Protein AF-A0A6B2LCZ1-F1 (afdb_monomer)

Sequence (262 aa):
MSGLYSDVPGGYNQLLSHLPTHGIIAISIQSILEVPSDSLYLLYANIIQFLGANLTQYLPAGVGGDINGSLVGMGHSAGGKIIVKTLLEECTLLRAAILHSPVDGLDPWGWINDYVLDPPNLVNFSVPVLLMGTGLESLPGREFLPPCGPPDRNFNKFFSCMRPDMYFLEALDFGHADFLDDELWETLYLSQFCKTTTDVNGRQYYIDFAAGAITAFIVGIVQGNCATLEYLTNAATFPIPNVNVNTTKLINSCPTPKCTRD

Secondary structure (DSSP, 8-state):
-BSTTTTSTTSSHHHHHTGGGGT--------SS----TTHHHHHHHHHHHHHHHHHHHSPTT-----TTTEEEEEEEHHHHHHHHHHHH---SEEEEEEEEE---SSTTS-S---SS-S----SEE--EEEEEESSTTSBSSTTSPPSS-TTTSHHHHHHHSPSSEEEEEETT--TTTTS-HHHHHHHHHHTSB---S-TTTHHHHHHHHHHHHHHHHHHHHS--GGGGGGGG-GGG-SSS-EEEE-TT---SS-----EE-

Foldseek 3Di:
DAEPPLLPPAFQCLLQVLQVVLLDDDDRDRDNPDQLFLVCLVVVLVVLVCCVVCVVVPDPPPRDDDLQFQDEAEAAASGLSSVLSNLLVDPGSFQEYEYAFYFAARDLVRPDPRGDCVVPAARQKDHQYEYEEEQQQCPQLDPPAHRSHPPCTTSVSVVSRYAFNYKYKYHNQAYRSLLTDDVVVVVCNVVSRHDGHPPNVLSSLVSVQSSLQVNLVSCQARVVVLVSCVSSQDQVPRSHPDMDIDCPRYDDSRDYRDMDGD

InterPro domains:
  IPR017395 Chlorophyllase-like [PF07224] (12-236)
  IPR029058 Alpha/Beta hydrolase fold [G3DSA:3.40.50.1820] (55-249)
  IPR029058 Alpha/Beta hydrolase fold [SSF53474] (13-133)

Solvent-accessible surface area (backbone atoms only — not comparable to full-atom values): 13874 Å² total; per-residue (Å²): 65,35,29,82,56,28,48,43,90,73,40,45,50,72,37,53,63,54,38,52,80,73,79,39,90,82,68,71,55,70,46,78,88,67,76,66,46,67,74,50,20,59,57,50,51,51,49,53,53,50,44,66,80,43,48,72,81,76,44,61,91,94,55,86,79,71,48,88,62,52,28,66,43,43,12,31,28,30,17,18,39,30,53,51,44,34,46,67,77,40,75,63,61,46,12,31,39,37,28,41,37,19,20,49,36,63,46,75,84,60,84,50,94,43,58,85,60,70,77,81,47,70,54,58,39,43,43,40,33,42,39,33,35,38,52,27,12,56,35,44,30,39,98,90,43,54,20,73,24,40,72,88,26,10,44,64,43,52,60,68,18,51,52,62,36,24,46,34,42,28,36,44,74,33,14,66,52,52,53,36,26,66,74,61,31,52,52,32,60,74,67,26,60,37,25,56,47,86,52,72,81,56,34,59,34,49,28,51,39,52,34,50,48,52,45,25,46,50,43,12,36,58,71,62,42,34,75,41,40,51,59,70,72,36,63,90,74,49,74,48,76,64,53,51,68,48,62,90,35,52,76,55,84,64,54,72,49,38,56,50,69,119

Nearest PDB structures (foldseek):
  8fjd-assembly1_B  TM=8.168E-01  e=5.298E-12  Triticum aestivum
  6gi1-assembly2_B  TM=5.377E-01  e=1.414E-02  Pseudomonas aeruginosa PAO1
  3e0x-assembly2_B  TM=5.505E-01  e=3.521E-02  Clostridium acetobutylicum
  6gi2-assembly1_A  TM=5.208E-01  e=1.917E-02  Pseudomonas aeruginosa
  6gi1-assembly1_A  TM=5.200E-01  e=2.300E-02  Pseudomonas aeruginosa PAO1

Mean predicted aligned error: 4.76 Å

pLDDT: mean 89.77, std 10.79, range [39.5, 98.56]

Radius of gyration: 17.08 Å; Cα contacts (8 Å, |Δi|>4): 551; chains: 1; bounding box: 48×40×45 Å

Structure (mmCIF, N/CA/C/O backbone):
data_AF-A0A6B2LCZ1-F1
#
_entry.id   AF-A0A6B2LCZ1-F1
#
loop_
_atom_site.group_PDB
_atom_site.id
_atom_site.type_symbol
_atom_site.label_atom_id
_atom_site.label_alt_id
_atom_site.label_comp_id
_atom_site.label_asym_id
_atom_site.label_entity_id
_atom_site.label_seq_id
_atom_site.pdbx_PDB_ins_code
_atom_site.Cartn_x
_atom_site.Cartn_y
_atom_site.Cartn_z
_atom_site.occupancy
_atom_site.B_iso_or_equiv
_atom_site.auth_seq_id
_atom_site.auth_comp_id
_atom_site.auth_asym_id
_atom_site.auth_atom_id
_atom_site.pdbx_PDB_model_num
ATOM 1 N N . MET A 1 1 ? -5.383 6.859 1.028 1.00 51.38 1 MET A N 1
ATOM 2 C CA . MET A 1 1 ? -4.105 6.530 0.364 1.00 51.38 1 MET A CA 1
ATOM 3 C C . MET A 1 1 ? -3.230 7.774 0.347 1.00 51.38 1 MET A C 1
ATOM 5 O O . MET A 1 1 ? -3.759 8.830 0.021 1.00 51.38 1 MET A O 1
ATOM 9 N N . SER A 1 2 ? -1.962 7.670 0.749 1.00 45.19 2 SER A N 1
ATOM 10 C CA . SER A 1 2 ? -0.924 8.708 0.591 1.00 45.19 2 SER A CA 1
ATOM 11 C C . SER A 1 2 ? 0.243 8.134 -0.229 1.00 45.19 2 SER A C 1
ATOM 13 O O . SER A 1 2 ? 0.484 6.928 -0.158 1.00 45.19 2 SER A O 1
ATOM 15 N N . GLY A 1 3 ? 0.943 8.937 -1.035 1.00 46.84 3 GLY A N 1
ATOM 16 C CA . GLY A 1 3 ? 2.110 8.505 -1.824 1.00 46.84 3 GLY A CA 1
ATOM 17 C C . GLY A 1 3 ? 2.709 9.619 -2.688 1.00 46.84 3 GLY A C 1
ATOM 18 O O . GLY A 1 3 ? 2.099 10.665 -2.816 1.00 46.84 3 GLY A O 1
ATOM 19 N N . LEU A 1 4 ? 3.860 9.394 -3.337 1.00 39.50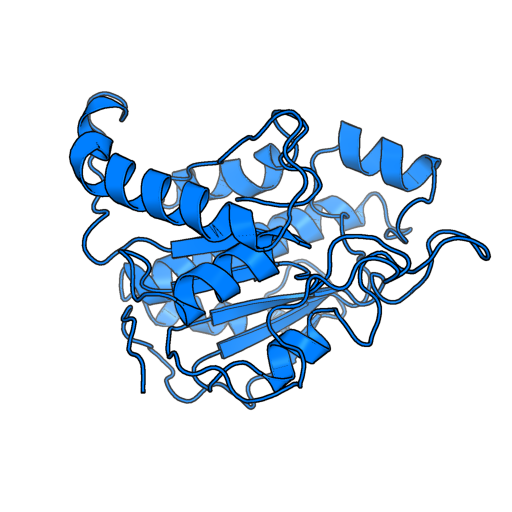 4 LEU A N 1
ATOM 20 C CA . LEU A 1 4 ? 4.516 10.390 -4.222 1.00 39.50 4 LEU A CA 1
ATOM 21 C C . LEU A 1 4 ? 3.600 10.935 -5.342 1.00 39.50 4 LEU A C 1
ATOM 23 O O . LEU A 1 4 ? 3.829 12.018 -5.857 1.00 39.50 4 LEU A O 1
ATOM 27 N N . TYR A 1 5 ? 2.556 10.182 -5.710 1.00 40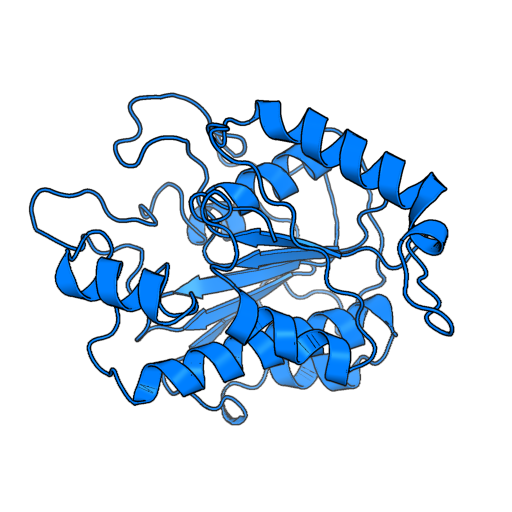.19 5 TYR A N 1
ATOM 28 C CA . TYR A 1 5 ? 1.539 10.585 -6.689 1.00 40.19 5 TYR A CA 1
ATOM 29 C C . TYR A 1 5 ? 0.177 10.950 -6.069 1.00 40.19 5 TYR A C 1
ATOM 31 O O . TYR A 1 5 ? -0.757 11.243 -6.810 1.00 40.19 5 TYR A O 1
ATOM 39 N N . SER A 1 6 ? 0.032 10.986 -4.732 1.00 45.09 6 SER A N 1
ATOM 40 C CA . SER A 1 6 ? -1.154 11.612 -4.104 1.00 45.09 6 SER A CA 1
ATOM 41 C C . SER A 1 6 ? -1.188 13.136 -4.269 1.00 45.09 6 SER A C 1
ATOM 43 O O . SER A 1 6 ? -2.175 13.769 -3.892 1.00 45.09 6 SER A O 1
ATOM 45 N N . ASP A 1 7 ? -0.136 13.697 -4.865 1.00 44.22 7 ASP A N 1
ATOM 46 C CA . ASP A 1 7 ? 0.009 15.113 -5.191 1.00 44.22 7 ASP A CA 1
ATOM 47 C C . ASP A 1 7 ? -0.738 15.494 -6.477 1.00 44.22 7 ASP A C 1
ATOM 49 O O . ASP A 1 7 ? -0.938 16.677 -6.760 1.00 44.22 7 ASP A O 1
ATOM 53 N N . VAL A 1 8 ? -1.192 14.491 -7.241 1.00 48.72 8 VAL A N 1
ATOM 54 C CA . VAL A 1 8 ? -2.120 14.670 -8.357 1.00 48.72 8 VAL A CA 1
ATOM 55 C C . VAL A 1 8 ? -3.516 14.243 -7.894 1.00 48.72 8 VAL A C 1
ATOM 57 O O . VAL A 1 8 ? -3.715 13.076 -7.535 1.00 48.72 8 VAL A O 1
ATOM 60 N N . PRO A 1 9 ? -4.503 15.159 -7.880 1.00 53.53 9 PRO A N 1
ATOM 61 C CA . PRO A 1 9 ? -5.876 14.805 -7.558 1.00 53.53 9 PRO A CA 1
ATOM 62 C C . PRO A 1 9 ? -6.366 13.657 -8.445 1.00 53.53 9 PRO A C 1
ATOM 64 O O . PRO A 1 9 ? -6.352 13.762 -9.665 1.00 53.53 9 PRO A O 1
ATOM 67 N N . GLY A 1 10 ? -6.819 12.567 -7.820 1.00 65.00 10 GLY A N 1
ATOM 68 C CA . GLY A 1 10 ? -7.461 11.466 -8.534 1.00 65.00 10 GLY A CA 1
ATOM 69 C C . GLY A 1 10 ? -6.522 10.458 -9.204 1.00 65.00 10 GLY A C 1
ATOM 70 O O . GLY A 1 10 ? -6.867 9.951 -10.254 1.00 65.00 10 GLY A O 1
ATOM 71 N N . GLY A 1 11 ? -5.362 10.142 -8.621 1.00 83.56 11 GLY A N 1
ATOM 72 C CA . GLY A 1 11 ? -4.474 9.099 -9.162 1.00 83.56 11 GLY A CA 1
ATOM 73 C C . GLY A 1 11 ? -4.821 7.645 -8.807 1.00 83.56 11 GLY A C 1
ATOM 74 O O . GLY A 1 11 ? -4.124 6.734 -9.244 1.00 83.56 11 GLY A O 1
ATOM 75 N N . TYR A 1 12 ? -5.849 7.424 -7.985 1.00 89.25 12 TYR A N 1
ATOM 76 C CA . TYR A 1 12 ? -6.165 6.123 -7.379 1.00 89.25 12 TYR A CA 1
ATOM 77 C C . TYR A 1 12 ? -7.657 5.768 -7.458 1.00 89.25 12 TYR A C 1
ATOM 79 O O . TYR A 1 12 ? -8.127 4.916 -6.698 1.00 89.25 12 TYR A O 1
ATOM 87 N N . ASN A 1 13 ? -8.451 6.461 -8.275 1.00 89.69 13 ASN A N 1
ATOM 88 C CA . ASN A 1 13 ? -9.904 6.320 -8.230 1.00 89.69 13 ASN A CA 1
ATOM 89 C C . ASN A 1 13 ? -10.359 4.936 -8.684 1.00 89.69 13 ASN A C 1
ATOM 91 O O . ASN A 1 13 ? -11.276 4.390 -8.070 1.00 89.69 13 ASN A O 1
ATOM 95 N N . GLN A 1 14 ? -9.728 4.351 -9.705 1.00 91.56 14 GLN A N 1
ATOM 96 C CA . GLN A 1 14 ? -10.069 3.012 -10.193 1.00 91.56 14 GLN A CA 1
ATOM 97 C C . GLN A 1 14 ? -9.957 1.993 -9.053 1.00 91.56 14 GLN A C 1
ATOM 99 O O . GLN A 1 14 ? -10.929 1.304 -8.746 1.00 91.56 14 GLN A O 1
ATOM 104 N N . LEU A 1 15 ? -8.833 2.006 -8.330 1.00 91.94 15 LEU A N 1
ATOM 105 C CA . LEU A 1 15 ? -8.610 1.163 -7.155 1.00 91.94 15 LEU A CA 1
ATOM 106 C C . LEU A 1 15 ? -9.608 1.462 -6.020 1.00 91.94 15 LEU A C 1
ATOM 108 O O . LEU A 1 15 ? -10.259 0.561 -5.491 1.00 91.94 15 LEU A O 1
ATOM 112 N N . LEU A 1 16 ? -9.728 2.731 -5.618 1.00 91.31 16 LEU A N 1
ATOM 113 C CA . LEU A 1 16 ? -10.489 3.115 -4.424 1.00 91.31 16 LEU A CA 1
ATOM 114 C C . LEU A 1 16 ? -12.007 3.014 -4.616 1.00 91.31 16 LEU A C 1
ATOM 116 O O . LEU A 1 16 ? -12.720 2.802 -3.636 1.00 91.31 16 LEU A O 1
ATOM 120 N N . SER A 1 17 ? -12.508 3.122 -5.849 1.00 91.50 17 SER A N 1
ATOM 121 C CA . SER A 1 17 ? -13.940 3.006 -6.167 1.00 91.50 17 SER A CA 1
ATOM 122 C C . SER A 1 17 ? -14.520 1.621 -5.865 1.00 91.50 17 SER A C 1
ATOM 124 O O . SER A 1 17 ? -15.723 1.488 -5.634 1.00 91.50 17 SER A O 1
ATOM 126 N N . HIS A 1 18 ? -13.667 0.598 -5.790 1.00 91.88 18 HIS A N 1
ATOM 127 C CA . HIS A 1 18 ? -14.068 -0.758 -5.447 1.00 91.88 18 HIS A CA 1
ATOM 128 C C . HIS A 1 18 ? -14.433 -0.910 -3.959 1.00 91.88 18 HIS A C 1
ATOM 130 O O . HIS A 1 18 ? -15.349 -1.662 -3.616 1.00 91.88 18 HIS A O 1
ATOM 136 N N . LEU A 1 19 ? -13.775 -0.172 -3.059 1.00 93.00 19 LEU A N 1
ATOM 137 C CA . LEU A 1 19 ? -13.926 -0.368 -1.610 1.00 93.00 19 LEU A CA 1
ATOM 138 C C . LEU A 1 19 ? -15.344 -0.036 -1.091 1.00 93.00 19 LEU A C 1
ATOM 140 O O . LEU A 1 19 ? -15.907 -0.855 -0.357 1.00 93.00 19 LEU A O 1
ATOM 144 N N . PRO A 1 20 ? -15.993 1.077 -1.499 1.00 92.31 20 PRO A N 1
ATOM 145 C CA . PRO A 1 20 ? -17.360 1.391 -1.073 1.00 92.31 20 PRO A CA 1
ATOM 146 C C . PRO A 1 20 ? -18.399 0.325 -1.424 1.00 92.31 20 PRO A C 1
ATOM 148 O O . PRO A 1 20 ? -19.381 0.176 -0.697 1.00 92.31 20 PRO A O 1
ATOM 151 N N . THR A 1 21 ? -18.178 -0.465 -2.481 1.00 92.75 21 THR A N 1
ATOM 152 C CA . THR A 1 21 ? -19.088 -1.566 -2.858 1.00 92.75 21 THR A CA 1
ATOM 153 C C . THR A 1 21 ? -19.112 -2.708 -1.830 1.00 92.75 21 THR A C 1
ATOM 155 O O . THR A 1 21 ? -20.042 -3.509 -1.829 1.00 92.75 21 THR A O 1
ATOM 158 N N . HIS A 1 22 ? -18.149 -2.725 -0.902 1.00 93.81 22 HIS A N 1
ATOM 159 C CA . HIS A 1 22 ? -18.011 -3.697 0.187 1.00 93.81 22 HIS A CA 1
ATOM 160 C C . HIS A 1 22 ? -18.244 -3.076 1.577 1.00 93.81 22 HIS A C 1
ATOM 162 O O . HIS A 1 22 ? -17.834 -3.634 2.596 1.00 93.81 22 HIS A O 1
ATOM 168 N N . GLY A 1 23 ? -18.888 -1.903 1.638 1.00 91.62 23 GLY A N 1
ATOM 169 C CA . GLY A 1 23 ? -19.190 -1.221 2.900 1.00 91.62 23 GLY A CA 1
ATOM 170 C C . GLY A 1 23 ? -17.977 -0.558 3.560 1.00 91.62 23 GLY A C 1
ATOM 171 O O . GLY A 1 23 ? -17.995 -0.310 4.764 1.00 91.62 23 GLY A O 1
ATOM 172 N N . ILE A 1 24 ? -16.919 -0.276 2.794 1.00 93.19 24 ILE A N 1
ATOM 173 C CA . ILE A 1 24 ? -15.702 0.378 3.285 1.00 93.19 24 ILE A CA 1
ATOM 174 C C . ILE A 1 24 ? -15.741 1.866 2.926 1.00 93.19 24 ILE A C 1
ATOM 176 O O . ILE A 1 24 ? -15.910 2.239 1.766 1.00 93.19 24 ILE A O 1
ATOM 180 N N . ILE A 1 25 ? -15.520 2.730 3.916 1.00 92.06 25 ILE A N 1
ATOM 181 C CA . ILE A 1 25 ? -15.340 4.167 3.688 1.00 92.06 25 ILE A CA 1
ATOM 182 C C . ILE A 1 25 ? -13.879 4.411 3.300 1.00 92.06 25 ILE A C 1
ATOM 184 O O . ILE A 1 25 ? -12.975 4.243 4.118 1.00 92.06 25 ILE A O 1
ATOM 188 N N . ALA A 1 26 ? -13.644 4.822 2.055 1.00 90.62 26 ALA A N 1
ATOM 189 C CA . ALA A 1 26 ? -12.316 5.169 1.561 1.00 90.62 26 ALA A CA 1
ATOM 190 C C . ALA A 1 26 ? -12.085 6.684 1.639 1.00 90.62 26 ALA A C 1
ATOM 192 O O . ALA A 1 26 ? -12.843 7.466 1.068 1.00 90.62 26 ALA A O 1
ATOM 193 N N . ILE A 1 27 ? -11.011 7.097 2.318 1.00 87.19 27 ILE A N 1
ATOM 194 C CA . ILE A 1 27 ? -10.579 8.498 2.398 1.00 87.19 27 ILE A CA 1
ATOM 195 C C . ILE A 1 27 ? -9.188 8.611 1.770 1.00 87.19 27 ILE A C 1
ATOM 197 O O . ILE A 1 27 ? -8.220 7.976 2.205 1.00 87.19 27 ILE A O 1
ATOM 201 N N . SER A 1 28 ? -9.087 9.419 0.717 1.00 84.62 28 SER A N 1
ATOM 202 C CA . SER A 1 28 ? -7.807 9.793 0.120 1.00 84.62 28 SER A CA 1
ATOM 203 C C . SER A 1 28 ? -7.333 11.103 0.726 1.00 84.62 28 SER A C 1
ATOM 205 O O . SER A 1 28 ? -8.092 12.067 0.768 1.00 84.62 28 SER A O 1
ATOM 207 N N . ILE A 1 29 ? -6.076 11.144 1.163 1.00 78.44 29 ILE A N 1
ATOM 208 C CA . ILE A 1 29 ? -5.434 12.391 1.567 1.00 78.44 29 ILE A CA 1
ATOM 209 C C . ILE A 1 29 ? -4.671 12.867 0.345 1.00 78.44 29 ILE A C 1
ATOM 211 O O . ILE A 1 29 ? -3.842 12.135 -0.189 1.00 78.44 29 ILE A O 1
ATOM 215 N N . GLN A 1 30 ? -5.013 14.056 -0.124 1.00 71.12 30 GLN A N 1
ATOM 216 C CA . GLN A 1 30 ? -4.315 14.714 -1.215 1.00 71.12 30 GLN A CA 1
ATOM 217 C C . GLN A 1 30 ? -3.528 15.861 -0.610 1.00 71.12 30 GLN A C 1
ATOM 219 O O . GLN A 1 30 ? -4.089 16.652 0.152 1.00 71.12 30 GLN A O 1
ATOM 224 N N . SER A 1 31 ? -2.247 15.939 -0.943 1.00 63.16 31 SER A N 1
ATOM 225 C CA . SER A 1 31 ? -1.421 17.078 -0.583 1.00 63.16 31 SER A CA 1
ATOM 226 C C . SER A 1 31 ? -0.795 17.625 -1.847 1.00 63.16 31 SER A C 1
ATOM 228 O O . SER A 1 31 ? -0.020 16.956 -2.510 1.00 63.16 31 SER A O 1
ATOM 230 N N . ILE A 1 32 ? -1.188 18.830 -2.237 1.00 54.72 32 ILE A N 1
ATOM 231 C CA . ILE A 1 32 ? -0.616 19.481 -3.410 1.00 54.72 32 ILE A CA 1
ATOM 232 C C . ILE A 1 32 ? 0.643 20.198 -2.920 1.00 54.72 32 ILE A C 1
ATOM 234 O O . ILE A 1 32 ? 0.527 21.129 -2.127 1.00 54.72 32 ILE A O 1
ATOM 238 N N . LEU A 1 33 ? 1.815 19.789 -3.426 1.00 55.44 33 LEU A N 1
ATOM 239 C CA . LEU A 1 33 ? 3.141 20.400 -3.191 1.00 55.44 33 LEU A CA 1
ATOM 240 C C . LEU A 1 33 ? 3.885 19.987 -1.908 1.00 55.44 33 LEU A C 1
ATOM 242 O O . LEU A 1 33 ? 4.931 20.576 -1.621 1.00 55.44 33 LEU A O 1
ATOM 246 N N . GLU A 1 34 ? 3.417 18.996 -1.147 1.00 61.78 34 GLU A N 1
ATOM 247 C CA . GLU A 1 34 ? 4.194 18.494 -0.009 1.00 61.78 34 GLU A CA 1
ATOM 248 C C . GLU A 1 34 ? 5.162 17.392 -0.426 1.00 61.78 34 GLU A C 1
ATOM 250 O O . GLU A 1 34 ? 4.792 16.336 -0.924 1.00 61.78 34 GLU A O 1
ATOM 255 N N . VAL A 1 35 ? 6.439 17.635 -0.155 1.00 68.94 35 VAL A N 1
ATOM 256 C CA . VAL A 1 35 ? 7.489 16.632 -0.286 1.00 68.94 35 VAL A CA 1
ATOM 257 C C . VAL A 1 35 ? 7.220 15.529 0.749 1.00 68.94 35 VAL A C 1
ATOM 259 O O . VAL A 1 35 ? 7.055 15.865 1.923 1.00 68.94 35 VAL A O 1
ATOM 262 N N . PRO A 1 36 ? 7.190 14.233 0.375 1.00 68.94 36 PRO A N 1
ATOM 263 C CA . PRO A 1 36 ? 6.875 13.133 1.286 1.00 68.94 36 PRO A CA 1
ATOM 264 C C . PRO A 1 36 ? 8.034 12.791 2.231 1.00 68.94 36 PRO A C 1
ATOM 266 O O . PRO A 1 36 ? 8.478 11.640 2.312 1.00 68.94 36 PRO A O 1
ATOM 269 N N . SER A 1 37 ? 8.545 13.807 2.930 1.00 80.38 37 SER A N 1
ATOM 270 C CA . SER A 1 37 ? 9.547 13.661 3.977 1.00 80.38 37 SER A CA 1
ATOM 271 C C . SER A 1 37 ? 8.958 12.941 5.177 1.00 80.38 37 SER A C 1
ATOM 273 O O . SER A 1 37 ? 7.742 12.995 5.390 1.00 80.38 37 SER A O 1
ATOM 275 N N . ASP A 1 38 ? 9.798 12.302 5.990 1.00 79.12 38 ASP A N 1
ATOM 276 C CA . ASP A 1 38 ? 9.347 11.626 7.205 1.00 79.12 38 ASP A CA 1
ATOM 277 C C . ASP A 1 38 ? 8.418 12.500 8.061 1.00 79.12 38 ASP A C 1
ATOM 279 O O . ASP A 1 38 ? 7.387 12.006 8.508 1.00 79.12 38 ASP A O 1
ATOM 283 N N . SER A 1 39 ? 8.695 13.800 8.180 1.00 83.50 39 SER A N 1
ATOM 284 C CA . SER A 1 39 ? 7.925 14.798 8.933 1.00 83.50 39 SER A CA 1
ATOM 285 C C . SER A 1 39 ? 6.431 14.878 8.585 1.00 83.50 39 SER A C 1
ATOM 287 O O . SER A 1 39 ? 5.642 15.297 9.440 1.00 83.50 39 SER A O 1
ATOM 289 N N . LEU A 1 40 ? 6.000 14.410 7.402 1.00 85.75 40 LEU A N 1
ATOM 290 C CA . LEU A 1 40 ? 4.577 14.311 7.052 1.00 85.75 40 LEU A CA 1
ATOM 291 C C . LEU A 1 40 ? 3.799 13.359 7.966 1.00 85.75 40 LEU A C 1
ATOM 293 O O . LEU A 1 40 ? 2.570 13.449 8.027 1.00 85.75 40 LEU A O 1
ATOM 297 N N . TYR A 1 41 ? 4.476 12.492 8.725 1.00 88.00 41 TYR A N 1
ATOM 298 C CA . TYR A 1 41 ? 3.818 11.648 9.722 1.00 88.00 41 TYR A CA 1
ATOM 299 C C . TYR A 1 41 ? 3.019 12.469 10.746 1.00 88.00 41 TYR A C 1
ATOM 301 O O . TYR A 1 41 ? 1.963 12.010 11.178 1.00 88.00 41 TYR A O 1
ATOM 309 N N . LEU A 1 42 ? 3.475 13.680 11.102 1.00 88.94 42 LEU A N 1
ATOM 310 C CA . LEU A 1 42 ? 2.777 14.570 12.039 1.00 88.94 42 LEU A CA 1
ATOM 311 C C . LEU A 1 42 ? 1.472 15.093 11.444 1.00 88.94 42 LEU A C 1
ATOM 313 O O . LEU A 1 42 ? 0.442 15.124 12.117 1.00 88.94 42 LEU A O 1
ATOM 317 N N . LEU A 1 43 ? 1.500 15.493 10.171 1.00 86.94 43 LEU A N 1
ATOM 318 C CA . LEU A 1 43 ? 0.294 15.906 9.464 1.00 86.94 43 LEU A CA 1
ATOM 319 C C . LEU A 1 43 ? -0.679 14.730 9.346 1.00 86.94 43 LEU A C 1
ATOM 321 O O . LEU A 1 43 ? -1.861 14.877 9.651 1.00 86.94 43 LEU A O 1
ATOM 325 N N . TYR A 1 44 ? -0.177 13.554 8.969 1.00 87.25 44 TYR A N 1
ATOM 326 C CA . TYR A 1 44 ? -0.981 12.343 8.851 1.00 87.25 44 TYR A CA 1
ATOM 327 C C . TYR A 1 44 ? -1.635 11.956 10.187 1.00 87.25 44 TYR A C 1
ATOM 329 O O . TYR A 1 44 ? -2.839 11.701 10.236 1.00 87.25 44 TYR A O 1
ATOM 337 N N . ALA A 1 45 ? -0.880 11.999 11.286 1.00 88.56 45 ALA A N 1
ATOM 338 C CA . ALA A 1 45 ? -1.394 11.789 12.635 1.00 88.56 45 ALA A CA 1
ATOM 339 C C . ALA A 1 45 ? -2.485 12.802 13.010 1.00 88.56 45 ALA A C 1
ATOM 341 O O . ALA A 1 45 ? -3.558 12.414 13.478 1.00 88.56 45 ALA A O 1
ATOM 342 N N . ASN A 1 46 ? -2.263 14.091 12.739 1.00 89.50 46 ASN A N 1
ATOM 343 C CA . ASN A 1 46 ? -3.256 15.137 12.987 1.00 89.50 46 ASN A CA 1
ATOM 344 C C . ASN A 1 46 ? -4.537 14.927 12.170 1.00 89.50 46 ASN A C 1
ATOM 346 O O . ASN A 1 46 ? -5.631 15.113 12.702 1.00 89.50 46 ASN A O 1
ATOM 350 N N . ILE A 1 47 ? -4.428 14.494 10.910 1.00 88.50 47 ILE A N 1
ATOM 351 C CA . ILE A 1 47 ? -5.588 14.155 10.074 1.00 88.50 47 ILE A CA 1
ATOM 352 C C . ILE A 1 47 ? -6.343 12.963 10.665 1.00 88.50 47 ILE A C 1
ATOM 354 O O . ILE A 1 47 ? -7.569 13.010 10.752 1.00 88.50 47 ILE A O 1
ATOM 358 N N . ILE A 1 48 ? -5.643 11.919 11.119 1.00 89.00 48 ILE A N 1
ATOM 359 C CA . ILE A 1 48 ? -6.278 10.772 11.782 1.00 89.00 48 ILE A CA 1
ATOM 360 C C . ILE A 1 48 ? -7.071 11.229 13.011 1.00 89.00 48 ILE A C 1
ATOM 362 O O . ILE A 1 48 ? -8.226 10.835 13.169 1.00 89.00 48 ILE A O 1
ATOM 366 N N . GLN A 1 49 ? -6.493 12.087 13.855 1.00 89.44 49 GLN A N 1
ATOM 367 C CA . GLN A 1 49 ? -7.182 12.600 15.043 1.00 89.44 49 GLN A CA 1
ATOM 368 C C . GLN A 1 49 ? -8.360 13.510 14.686 1.00 89.44 49 GLN A C 1
ATOM 370 O O . GLN A 1 49 ? -9.430 13.415 15.290 1.00 89.44 49 GLN A O 1
ATOM 375 N N . PHE A 1 50 ? -8.195 14.356 13.668 1.00 90.31 50 PHE A N 1
ATOM 376 C CA . PHE A 1 50 ? -9.269 15.188 13.144 1.00 90.31 50 PHE A CA 1
ATOM 377 C C . PHE A 1 50 ? -10.444 14.330 12.676 1.00 90.31 50 PHE A C 1
ATOM 379 O O . PHE A 1 50 ? -11.568 14.558 13.119 1.00 90.31 50 PHE A O 1
ATOM 386 N N . LEU A 1 51 ? -10.195 13.312 11.848 1.00 88.88 51 LEU A N 1
ATOM 387 C CA . LEU A 1 51 ? -11.222 12.365 11.416 1.00 88.88 51 LEU A CA 1
ATOM 388 C C . LEU A 1 51 ? -11.828 11.628 12.618 1.00 88.88 51 LEU A C 1
ATOM 390 O O . LEU A 1 51 ? -13.041 11.453 12.663 1.00 88.88 51 LEU A O 1
ATOM 394 N N . GLY A 1 52 ? -11.024 11.288 13.628 1.00 88.44 52 GLY A N 1
ATOM 395 C CA . GLY A 1 52 ? -11.474 10.677 14.882 1.00 88.44 52 GLY A CA 1
ATOM 396 C C . GLY A 1 52 ? -12.617 11.440 15.546 1.00 88.44 52 GLY A C 1
ATOM 397 O O . GLY A 1 52 ? -13.608 10.852 15.977 1.00 88.44 52 GLY A O 1
ATOM 398 N N . ALA A 1 53 ? -12.491 12.765 15.584 1.00 89.44 53 ALA A N 1
ATOM 399 C CA . ALA A 1 53 ? -13.466 13.656 16.203 1.00 89.44 53 ALA A CA 1
ATOM 400 C C . ALA A 1 53 ? -14.583 14.122 15.253 1.00 89.44 53 ALA A C 1
ATOM 402 O O . ALA A 1 53 ? -15.629 14.565 15.723 1.00 89.44 53 ALA A O 1
ATOM 403 N N . ASN A 1 54 ? -14.368 14.055 13.936 1.00 90.69 54 ASN A N 1
ATOM 404 C CA . ASN A 1 54 ? -15.186 14.785 12.967 1.00 90.69 54 ASN A CA 1
ATOM 405 C C . ASN A 1 54 ? -15.766 13.934 11.831 1.00 90.69 54 ASN A C 1
ATOM 407 O O . ASN A 1 54 ? -16.564 14.460 11.063 1.00 90.69 54 ASN A O 1
ATOM 411 N N . LEU A 1 55 ? -15.396 12.658 11.676 1.00 89.12 55 LEU A N 1
ATOM 412 C CA . LEU A 1 55 ? -15.737 11.857 10.491 1.00 89.12 55 LEU A CA 1
ATOM 413 C C . LEU A 1 55 ? -17.220 11.952 10.113 1.00 89.12 55 LEU A C 1
ATOM 415 O O . LEU A 1 55 ? -17.546 12.236 8.964 1.00 89.12 55 LEU A O 1
ATOM 419 N N . THR A 1 56 ? -18.113 11.780 11.086 1.00 87.69 56 THR A N 1
ATOM 420 C CA . THR A 1 56 ? -19.568 11.757 10.877 1.00 87.69 56 THR A CA 1
ATOM 421 C C . THR A 1 56 ? -20.125 13.030 10.242 1.00 87.69 56 THR A C 1
ATOM 423 O O . THR A 1 56 ? -21.128 12.945 9.540 1.00 87.69 56 THR A O 1
ATOM 426 N N . GLN A 1 57 ? -19.482 14.190 10.419 1.00 90.00 57 GLN A N 1
ATOM 427 C CA . GLN A 1 57 ? -19.946 15.452 9.828 1.00 90.00 57 GLN A CA 1
ATOM 428 C C . GLN A 1 57 ? -19.633 15.575 8.331 1.00 90.00 57 GLN A C 1
ATOM 430 O O . GLN A 1 57 ? -20.228 16.403 7.646 1.00 90.00 57 GLN A O 1
ATOM 435 N N . TYR A 1 58 ? -18.698 14.764 7.829 1.00 89.12 58 TYR A N 1
ATOM 436 C CA . TYR A 1 58 ? -18.271 14.758 6.428 1.00 89.12 58 TYR A CA 1
ATOM 437 C C . TYR A 1 58 ? -18.816 13.567 5.639 1.00 89.12 58 TYR A C 1
ATOM 439 O O . TYR A 1 58 ? -18.589 13.476 4.433 1.00 89.12 58 TYR A O 1
ATOM 447 N N . LEU A 1 59 ? -19.529 12.652 6.299 1.00 90.06 59 LEU A N 1
ATOM 448 C CA . LEU A 1 59 ? -20.147 11.515 5.633 1.00 90.06 59 LEU A CA 1
ATOM 449 C C . LEU A 1 59 ? -21.486 11.909 4.987 1.00 90.06 59 LEU A C 1
ATOM 451 O O . LEU A 1 59 ? -22.226 12.727 5.542 1.00 90.06 59 LEU A O 1
ATOM 455 N N . PRO A 1 60 ? -21.839 11.315 3.831 1.00 90.25 60 PRO A N 1
ATOM 456 C CA . PRO A 1 60 ? -23.167 11.471 3.251 1.00 90.25 60 PRO A CA 1
ATOM 457 C C . PRO A 1 60 ? -24.272 11.024 4.215 1.00 90.25 60 PRO A C 1
ATOM 459 O O . PRO A 1 60 ? -24.079 10.140 5.053 1.00 90.25 60 PRO A O 1
ATOM 462 N N . ALA A 1 61 ? -25.469 11.594 4.060 1.00 90.69 61 ALA A N 1
ATOM 463 C CA . ALA A 1 61 ? -26.624 11.202 4.859 1.00 90.69 61 ALA A CA 1
ATOM 464 C C . ALA A 1 61 ? -26.884 9.686 4.761 1.00 90.69 61 ALA A C 1
ATOM 466 O O . ALA A 1 61 ? -26.932 9.124 3.668 1.00 90.69 61 ALA A O 1
ATOM 467 N N . GLY A 1 62 ? -27.067 9.033 5.912 1.00 87.19 62 GLY A N 1
ATOM 468 C CA . GLY A 1 62 ? -27.289 7.585 5.999 1.00 87.19 62 GLY A CA 1
ATOM 469 C C . GLY A 1 62 ? -26.015 6.732 6.028 1.00 87.19 62 GLY A C 1
ATOM 470 O O . GLY A 1 62 ? -26.123 5.520 6.190 1.00 87.19 62 GLY A O 1
ATOM 471 N N . VAL A 1 63 ? -24.824 7.333 5.927 1.00 89.62 63 VAL A N 1
ATOM 472 C CA . VAL A 1 63 ? -23.541 6.627 6.058 1.00 89.62 63 VAL A CA 1
ATOM 473 C C . VAL A 1 63 ? -23.003 6.796 7.479 1.00 89.62 63 VAL A C 1
ATOM 475 O O . VAL A 1 63 ? -22.733 7.908 7.928 1.00 89.62 63 VAL A O 1
ATOM 478 N N . GLY A 1 64 ? -22.842 5.681 8.193 1.00 85.88 64 GLY A N 1
ATOM 479 C CA . GLY A 1 64 ? -22.148 5.626 9.479 1.00 85.88 64 GLY A CA 1
ATOM 480 C C . GLY A 1 64 ? -20.734 5.083 9.300 1.00 85.88 64 GLY A C 1
ATOM 481 O O . GLY A 1 64 ? -20.542 4.114 8.571 1.00 85.88 64 GLY A O 1
ATOM 482 N N . GLY A 1 65 ? -19.753 5.696 9.961 1.00 83.38 65 GLY A N 1
ATOM 483 C CA . GLY A 1 65 ? -18.371 5.225 9.973 1.00 83.38 65 GLY A CA 1
ATOM 484 C C . GLY A 1 65 ? -17.884 5.003 11.396 1.00 83.38 65 GLY A C 1
ATOM 485 O O . GLY A 1 65 ? -18.009 5.898 12.231 1.00 83.38 65 GLY A O 1
ATOM 486 N N . ASP A 1 66 ? -17.316 3.829 11.657 1.00 83.25 66 ASP A N 1
ATOM 487 C CA . ASP A 1 66 ? -16.534 3.586 12.863 1.00 83.25 66 ASP A CA 1
ATOM 488 C C . ASP A 1 66 ? -15.058 3.835 12.555 1.00 83.25 66 ASP A C 1
ATOM 490 O O . ASP A 1 66 ? -14.444 3.131 11.758 1.00 83.25 66 ASP A O 1
ATOM 494 N N . ILE A 1 67 ? -14.488 4.859 13.178 1.00 82.44 67 ILE A N 1
ATOM 495 C CA . ILE A 1 67 ? -13.050 5.124 13.113 1.00 82.44 67 ILE A CA 1
ATOM 496 C C . ILE A 1 67 ? -12.314 4.576 14.343 1.00 82.44 67 ILE A C 1
ATOM 498 O O . ILE A 1 67 ? -11.108 4.325 14.300 1.00 82.44 67 ILE A O 1
ATOM 502 N N . ASN A 1 68 ? -13.039 4.330 15.435 1.00 80.62 68 ASN A N 1
ATOM 503 C CA . ASN A 1 68 ? -12.495 3.949 16.729 1.00 80.62 68 ASN A CA 1
ATOM 504 C C . ASN A 1 68 ? -12.458 2.426 16.863 1.00 80.62 68 ASN A C 1
ATOM 506 O O . ASN A 1 68 ? -13.254 1.829 17.578 1.00 80.62 68 ASN A O 1
ATOM 510 N N . GLY A 1 69 ? -11.467 1.803 16.226 1.00 82.81 69 GLY A N 1
ATOM 511 C CA . GLY A 1 69 ? -11.304 0.341 16.243 1.00 82.81 69 GLY A CA 1
ATOM 512 C C . GLY A 1 69 ? -11.237 -0.295 14.861 1.00 82.81 69 GLY A C 1
ATOM 513 O O . GLY A 1 69 ? -10.865 -1.460 14.758 1.00 82.81 69 GLY A O 1
ATOM 514 N N . SER A 1 70 ? -11.488 0.495 13.817 1.00 88.88 70 SER A N 1
ATOM 515 C CA . SER A 1 70 ? -11.667 -0.009 12.454 1.00 88.88 70 SER A CA 1
ATOM 516 C C . SER A 1 70 ? -10.809 0.712 11.402 1.00 88.88 70 SER A C 1
ATOM 518 O O . SER A 1 70 ? -10.849 0.364 10.224 1.00 88.88 70 SER A O 1
ATOM 520 N N . LEU A 1 71 ? -10.009 1.712 11.797 1.00 92.88 71 LEU A N 1
ATOM 521 C CA . LEU A 1 71 ? -9.211 2.498 10.856 1.00 92.88 71 LEU A CA 1
ATOM 522 C C . LEU A 1 71 ? -7.992 1.718 10.333 1.00 92.88 71 LEU A C 1
ATOM 524 O O . LEU A 1 71 ? -7.133 1.277 11.103 1.00 92.88 71 LEU A O 1
ATOM 528 N N . VAL A 1 72 ? -7.881 1.631 9.007 1.00 94.88 72 VAL A N 1
ATOM 529 C CA . VAL A 1 72 ? -6.750 1.022 8.292 1.00 94.88 72 VAL A CA 1
ATOM 530 C C . VAL A 1 72 ? -5.969 2.103 7.550 1.00 94.88 72 VAL A C 1
ATOM 532 O O . VAL A 1 72 ? -6.541 2.889 6.795 1.00 94.88 72 VAL A O 1
ATOM 535 N N . GLY A 1 73 ? -4.656 2.142 7.763 1.00 94.31 73 GLY A N 1
ATOM 536 C CA . GLY A 1 73 ? -3.755 3.076 7.088 1.00 94.31 73 GLY A CA 1
ATOM 537 C C . GLY A 1 73 ? -3.256 2.469 5.786 1.00 94.31 73 GLY A C 1
ATOM 538 O O . GLY A 1 73 ? -2.810 1.330 5.788 1.00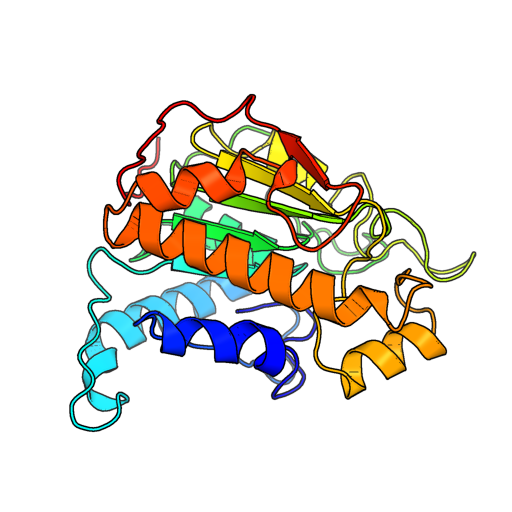 94.31 73 GLY A O 1
ATOM 539 N N . MET A 1 74 ? -3.315 3.210 4.680 1.00 94.44 74 MET A N 1
ATOM 540 C CA . MET A 1 74 ? -2.843 2.736 3.377 1.00 94.44 74 MET A CA 1
ATOM 541 C C . MET A 1 74 ? -1.905 3.752 2.738 1.00 94.44 74 MET A C 1
ATOM 543 O O . MET A 1 74 ? -2.298 4.907 2.528 1.00 94.44 74 MET A O 1
ATOM 547 N N . GLY A 1 75 ? -0.706 3.298 2.382 1.00 92.62 75 GLY A N 1
ATOM 548 C CA . GLY A 1 75 ? 0.317 4.110 1.733 1.00 92.62 75 GLY A CA 1
ATOM 549 C C . GLY A 1 75 ? 0.910 3.414 0.512 1.00 92.62 75 GLY A C 1
ATOM 550 O O . GLY A 1 75 ? 1.182 2.214 0.559 1.00 92.62 75 GLY A O 1
ATOM 551 N N . HIS A 1 76 ? 1.129 4.183 -0.554 1.00 93.38 76 HIS A N 1
ATOM 552 C CA . HIS A 1 76 ? 1.876 3.766 -1.738 1.00 93.38 76 HIS A CA 1
ATOM 553 C C . HIS A 1 76 ? 3.207 4.498 -1.840 1.00 93.38 76 HIS A C 1
ATOM 555 O O . HIS A 1 76 ? 3.284 5.694 -1.546 1.00 93.38 76 HIS A O 1
ATOM 561 N N . SER A 1 77 ? 4.259 3.805 -2.284 1.00 92.88 77 SER A N 1
ATOM 562 C CA . SER A 1 77 ? 5.587 4.398 -2.457 1.00 92.88 77 SER A CA 1
ATOM 563 C C . SER A 1 77 ? 6.063 5.049 -1.150 1.00 92.88 77 SER A C 1
ATOM 565 O O . SER A 1 77 ? 5.954 4.429 -0.088 1.00 92.88 77 SER A O 1
ATOM 567 N N . ALA A 1 78 ? 6.530 6.300 -1.181 1.00 90.56 78 ALA A N 1
ATOM 568 C CA . ALA A 1 78 ? 6.915 7.048 0.019 1.00 90.56 78 ALA A CA 1
ATOM 569 C C . ALA A 1 78 ? 5.777 7.196 1.050 1.00 90.56 78 ALA A C 1
ATOM 571 O O . ALA A 1 78 ? 6.037 7.358 2.239 1.00 90.56 78 ALA A O 1
ATOM 572 N N . GLY A 1 79 ? 4.509 7.071 0.651 1.00 90.25 79 GLY A N 1
ATOM 573 C CA . GLY A 1 79 ? 3.390 7.058 1.593 1.00 90.25 79 GLY A CA 1
ATOM 574 C C . GLY A 1 79 ? 3.406 5.848 2.526 1.00 90.25 79 GLY A C 1
ATOM 575 O O . GLY A 1 79 ? 2.980 5.962 3.672 1.00 90.25 79 GLY A O 1
ATOM 576 N N . GLY A 1 80 ? 3.959 4.709 2.089 1.00 93.50 80 GLY A N 1
ATOM 577 C CA . GLY A 1 80 ? 4.168 3.541 2.951 1.00 93.50 80 GLY A CA 1
ATOM 578 C C . GLY A 1 80 ? 5.128 3.841 4.107 1.00 93.50 80 GLY A C 1
ATOM 579 O O . GLY A 1 80 ? 4.837 3.496 5.253 1.00 93.50 80 GLY A O 1
ATOM 580 N N . LYS A 1 81 ? 6.215 4.575 3.831 1.00 93.31 81 LYS A N 1
ATOM 581 C CA . LYS A 1 81 ? 7.125 5.113 4.856 1.00 93.31 81 LYS A CA 1
ATOM 582 C C . LYS A 1 81 ? 6.380 6.010 5.844 1.00 93.31 81 LYS A C 1
ATOM 584 O O . LYS A 1 81 ? 6.603 5.872 7.040 1.00 93.31 81 LYS A O 1
ATOM 589 N N . ILE A 1 82 ? 5.464 6.867 5.381 1.00 92.62 82 ILE A N 1
ATOM 590 C CA . ILE A 1 82 ? 4.673 7.731 6.275 1.00 92.62 82 ILE A CA 1
ATOM 591 C C . ILE A 1 82 ? 3.790 6.904 7.221 1.00 92.62 82 ILE A C 1
ATOM 593 O O . ILE A 1 82 ? 3.808 7.157 8.423 1.00 92.62 82 ILE A O 1
ATOM 597 N N . ILE A 1 83 ? 3.087 5.875 6.723 1.00 93.75 83 ILE A N 1
ATOM 598 C CA . ILE A 1 83 ? 2.293 4.968 7.579 1.00 93.75 83 ILE A CA 1
ATOM 599 C C . ILE A 1 83 ? 3.178 4.310 8.643 1.00 93.75 83 ILE A C 1
ATOM 601 O O . ILE A 1 83 ? 2.835 4.304 9.827 1.00 93.75 83 ILE A O 1
ATOM 605 N N . VAL A 1 84 ? 4.327 3.774 8.227 1.00 95.50 84 VAL A N 1
ATOM 606 C CA . VAL A 1 84 ? 5.276 3.118 9.134 1.00 95.50 84 VAL A CA 1
ATOM 607 C C . VAL A 1 84 ? 5.837 4.106 10.152 1.00 95.50 84 VAL A C 1
ATOM 609 O O . VAL A 1 84 ? 5.867 3.784 11.335 1.00 95.50 84 VAL A O 1
ATOM 612 N N . LYS A 1 85 ? 6.216 5.318 9.738 1.00 94.88 85 LYS A N 1
ATOM 613 C CA . LYS A 1 85 ? 6.700 6.370 10.638 1.00 94.88 85 LYS A CA 1
ATOM 614 C C . LYS A 1 85 ? 5.654 6.742 11.677 1.00 94.88 85 LYS A C 1
ATOM 616 O O . LYS A 1 85 ? 5.980 6.804 12.855 1.00 94.88 85 LYS A O 1
ATOM 621 N N . THR A 1 86 ? 4.398 6.918 11.275 1.00 93.19 86 THR A N 1
ATOM 622 C CA . THR A 1 86 ? 3.307 7.179 12.219 1.00 93.19 86 THR A CA 1
ATOM 623 C C . THR A 1 86 ? 3.205 6.067 13.264 1.00 93.19 86 THR A C 1
ATOM 625 O O . THR A 1 86 ? 3.164 6.367 14.451 1.00 93.19 86 THR A O 1
ATOM 628 N N . LEU A 1 87 ? 3.241 4.794 12.853 1.00 94.69 87 LEU A N 1
ATOM 629 C CA . LEU A 1 87 ? 3.177 3.651 13.776 1.00 94.69 87 LEU A CA 1
ATOM 630 C C . LEU A 1 87 ? 4.425 3.511 14.668 1.00 94.69 87 LEU A C 1
ATOM 632 O O . LEU A 1 87 ? 4.309 3.087 15.820 1.00 94.69 87 LEU A O 1
ATOM 636 N N . LEU A 1 88 ? 5.607 3.881 14.161 1.00 94.56 88 LEU A N 1
ATOM 637 C CA . LEU A 1 88 ? 6.855 3.925 14.931 1.00 94.56 88 LEU A CA 1
ATOM 638 C C . LEU A 1 88 ? 6.804 4.960 16.052 1.00 94.56 88 LEU A C 1
ATOM 640 O O . LEU A 1 88 ? 7.404 4.724 17.100 1.00 94.56 88 LEU A O 1
ATOM 644 N N . GLU A 1 89 ? 6.115 6.083 15.844 1.00 93.31 89 GLU A N 1
ATOM 645 C CA . GLU A 1 89 ? 6.038 7.199 16.793 1.00 93.31 89 GLU A CA 1
ATOM 646 C C . GLU A 1 89 ? 4.856 7.064 17.761 1.00 93.31 89 GLU A C 1
ATOM 648 O O . GLU A 1 89 ? 4.985 7.387 18.946 1.00 93.31 89 GLU A O 1
ATOM 653 N N . GLU A 1 90 ? 3.724 6.518 17.308 1.00 88.50 90 GLU A N 1
ATOM 654 C CA . GLU A 1 90 ? 2.512 6.372 18.113 1.00 88.50 90 GLU A CA 1
ATOM 655 C C . GLU A 1 90 ? 1.540 5.300 17.591 1.00 88.50 90 GLU A C 1
ATOM 657 O O . GLU A 1 90 ? 1.307 5.132 16.396 1.00 88.50 90 GLU A O 1
ATOM 662 N N . CYS A 1 91 ? 0.875 4.610 18.524 1.00 84.12 91 CYS A N 1
ATOM 663 C CA . CYS A 1 91 ? -0.331 3.856 18.193 1.00 84.12 91 CYS A CA 1
ATOM 664 C C . CYS A 1 91 ? -1.506 4.831 18.102 1.00 84.12 91 CYS A C 1
ATOM 666 O O . CYS A 1 91 ? -2.201 5.074 19.089 1.00 84.12 91 CYS A O 1
ATOM 668 N N . THR A 1 92 ? -1.702 5.403 16.916 1.00 76.69 92 THR A N 1
ATOM 669 C CA . THR A 1 92 ? -2.855 6.253 16.585 1.00 76.69 92 THR A CA 1
ATOM 670 C C . THR A 1 92 ? -4.170 5.447 16.597 1.00 76.69 92 THR A C 1
ATOM 672 O O . THR A 1 92 ? -4.278 4.352 17.164 1.00 76.69 92 THR A O 1
ATOM 675 N N . LEU A 1 93 ? -5.219 5.956 15.944 1.00 88.06 93 LEU A N 1
ATOM 676 C CA . LEU A 1 93 ? -6.433 5.178 15.673 1.00 88.06 93 LEU A CA 1
ATOM 677 C C . LEU A 1 93 ? -6.202 4.027 14.681 1.00 88.06 93 LEU A C 1
ATOM 679 O O . LEU A 1 93 ? -7.088 3.190 14.544 1.00 88.06 93 LEU A O 1
ATOM 683 N N . LEU A 1 94 ? -5.030 3.938 14.039 1.00 92.25 94 LEU A N 1
ATOM 684 C CA . LEU A 1 94 ? -4.686 2.843 13.135 1.00 92.25 94 LEU A CA 1
ATOM 685 C C . LEU A 1 94 ? -4.744 1.480 13.838 1.00 92.25 94 LEU A C 1
ATOM 687 O O . LEU A 1 94 ? -4.276 1.302 14.969 1.00 92.25 94 LEU A O 1
ATOM 691 N N . ARG A 1 95 ? -5.334 0.504 13.152 1.00 93.31 95 ARG A N 1
ATOM 692 C CA . ARG A 1 95 ? -5.494 -0.872 13.640 1.00 93.31 95 ARG A CA 1
ATOM 693 C C . ARG A 1 95 ? -4.925 -1.929 12.712 1.00 93.31 95 ARG A C 1
ATOM 695 O O . ARG A 1 95 ? -4.709 -3.046 13.160 1.00 93.31 95 ARG A O 1
ATOM 702 N N . ALA A 1 96 ? -4.668 -1.563 11.464 1.00 95.12 96 ALA A N 1
ATOM 703 C CA . ALA A 1 96 ? -3.955 -2.353 10.475 1.00 95.12 96 ALA A CA 1
ATOM 704 C C . ALA A 1 96 ? -3.290 -1.410 9.463 1.00 95.12 96 ALA A C 1
ATOM 706 O O . ALA A 1 96 ? -3.654 -0.228 9.376 1.00 95.12 96 ALA A O 1
ATOM 707 N N . ALA A 1 97 ? -2.340 -1.932 8.694 1.00 96.50 97 ALA A N 1
ATOM 708 C CA . ALA A 1 97 ? -1.658 -1.185 7.645 1.00 96.50 97 ALA A CA 1
ATOM 709 C C . ALA A 1 97 ? -1.672 -1.934 6.310 1.00 96.50 97 ALA A C 1
ATOM 711 O O . ALA A 1 97 ? -1.542 -3.154 6.259 1.00 96.50 97 ALA A O 1
ATOM 712 N N . ILE A 1 98 ? -1.794 -1.180 5.225 1.00 97.88 98 ILE A N 1
ATOM 713 C CA . ILE A 1 98 ? -1.637 -1.643 3.852 1.00 97.88 98 ILE A CA 1
ATOM 714 C C . ILE A 1 98 ? -0.485 -0.850 3.243 1.00 97.88 98 ILE A C 1
ATOM 716 O O . ILE A 1 98 ? -0.536 0.379 3.143 1.00 97.88 98 ILE A O 1
ATOM 720 N N . LEU A 1 99 ? 0.565 -1.556 2.855 1.00 97.75 99 LEU A N 1
ATOM 721 C CA . LEU A 1 99 ? 1.777 -0.989 2.285 1.00 97.75 99 LEU A CA 1
ATOM 722 C C . LEU A 1 99 ? 1.875 -1.478 0.840 1.00 97.75 99 LEU A C 1
ATOM 724 O O . LEU A 1 99 ? 2.239 -2.627 0.605 1.00 97.75 99 LEU A O 1
ATOM 728 N N . HIS A 1 100 ? 1.512 -0.635 -0.125 1.00 97.00 100 HIS A N 1
ATOM 729 C CA . HIS A 1 100 ? 1.466 -1.008 -1.544 1.00 97.00 100 HIS A CA 1
ATOM 730 C C . HIS A 1 100 ? 2.665 -0.427 -2.285 1.00 97.00 100 HIS A C 1
ATOM 732 O O . HIS A 1 100 ? 2.796 0.787 -2.389 1.00 97.00 100 HIS A O 1
ATOM 738 N N . SER A 1 101 ? 3.567 -1.281 -2.759 1.00 96.69 101 SER A N 1
ATOM 739 C CA . SER A 1 101 ? 4.870 -0.911 -3.317 1.00 96.69 101 SER A CA 1
ATOM 740 C C . SER A 1 101 ? 5.543 0.190 -2.485 1.00 96.69 101 SER A C 1
ATOM 742 O O . SER A 1 101 ? 5.780 1.292 -2.985 1.00 96.69 101 SER A O 1
ATOM 744 N N . PRO A 1 102 ? 5.742 -0.018 -1.166 1.00 96.62 102 PRO A N 1
ATOM 745 C CA . PRO A 1 102 ? 6.273 1.015 -0.291 1.00 96.62 102 PRO A CA 1
ATOM 746 C C . PRO A 1 102 ? 7.754 1.282 -0.584 1.00 96.62 102 PRO A C 1
ATOM 748 O O . PRO A 1 102 ? 8.512 0.373 -0.920 1.00 96.62 102 PRO A O 1
ATOM 751 N N . VAL A 1 103 ? 8.172 2.535 -0.402 1.00 94.81 103 VAL A N 1
ATOM 752 C CA . VAL A 1 103 ? 9.560 2.977 -0.587 1.00 94.81 103 VAL A CA 1
ATOM 753 C C . VAL A 1 103 ? 10.004 3.762 0.639 1.00 94.81 103 VAL A C 1
ATOM 755 O O . VAL A 1 103 ? 9.355 4.727 1.041 1.00 94.81 103 VAL A O 1
ATOM 758 N N . ASP A 1 104 ? 11.111 3.337 1.238 1.00 94.19 104 ASP A N 1
ATOM 759 C CA . ASP A 1 104 ? 11.768 4.000 2.356 1.00 94.19 104 ASP A CA 1
ATOM 760 C C . ASP A 1 104 ? 12.839 4.932 1.797 1.00 94.19 104 ASP A C 1
ATOM 762 O O . ASP A 1 104 ? 13.977 4.533 1.563 1.00 94.19 104 ASP A O 1
ATOM 766 N N . GLY A 1 105 ? 12.434 6.158 1.493 1.00 87.50 105 GLY A N 1
ATOM 767 C CA . GLY A 1 105 ? 13.291 7.199 0.944 1.00 87.50 105 GLY A CA 1
ATOM 768 C C . GLY A 1 105 ? 12.477 8.395 0.487 1.00 87.50 105 GLY A C 1
ATOM 769 O O . GLY A 1 105 ? 11.243 8.337 0.445 1.00 87.50 105 GLY A O 1
ATOM 770 N N . LEU A 1 106 ? 13.164 9.492 0.181 1.00 81.44 106 LEU A N 1
ATOM 771 C CA . LEU A 1 106 ? 12.529 10.698 -0.339 1.00 81.44 106 LEU A CA 1
ATOM 772 C C . LEU A 1 106 ? 12.798 10.901 -1.821 1.00 81.44 106 LEU A C 1
ATOM 774 O O . LEU A 1 106 ? 11.873 11.166 -2.586 1.00 81.44 106 LEU A O 1
ATOM 778 N N . ASP A 1 107 ? 14.061 10.791 -2.220 1.00 80.69 107 ASP A N 1
ATOM 779 C CA . ASP A 1 107 ? 14.466 10.990 -3.597 1.00 80.69 107 ASP A CA 1
ATOM 780 C C . ASP A 1 107 ? 14.828 9.652 -4.269 1.00 80.69 107 ASP A C 1
ATOM 782 O O . ASP A 1 107 ? 15.401 8.759 -3.632 1.00 80.69 107 ASP A O 1
ATOM 786 N N . PRO A 1 108 ? 14.553 9.511 -5.576 1.00 73.56 108 PRO A N 1
ATOM 787 C CA . PRO A 1 108 ? 14.878 8.297 -6.321 1.00 73.56 108 PRO A CA 1
ATOM 788 C C . PRO A 1 108 ? 16.370 7.909 -6.279 1.00 73.56 108 PRO A C 1
ATOM 790 O O . PRO A 1 108 ? 16.708 6.729 -6.382 1.00 73.56 108 PRO A O 1
ATOM 793 N N . TRP A 1 109 ? 17.278 8.875 -6.092 1.00 80.38 109 TRP A N 1
ATOM 794 C CA . TRP A 1 109 ? 18.730 8.655 -6.086 1.00 80.38 109 TRP A CA 1
ATOM 795 C C . TRP A 1 109 ? 19.304 8.329 -4.700 1.00 80.38 109 TRP A C 1
ATOM 797 O O . TRP A 1 109 ? 20.429 7.840 -4.616 1.00 80.38 109 TRP A O 1
ATOM 807 N N . GLY A 1 110 ? 18.545 8.546 -3.623 1.00 81.50 110 GLY A N 1
ATOM 808 C CA . GLY A 1 110 ? 19.010 8.375 -2.244 1.00 81.50 110 GLY A CA 1
ATOM 809 C C . GLY A 1 110 ? 20.010 9.418 -1.772 1.00 81.50 110 GLY A C 1
ATOM 810 O O . GLY A 1 110 ? 20.789 9.145 -0.859 1.00 81.50 110 GLY A O 1
ATOM 811 N N . TRP A 1 111 ? 20.024 10.591 -2.398 1.00 84.81 111 TRP A N 1
ATOM 812 C CA . TRP A 1 111 ? 20.879 11.702 -1.987 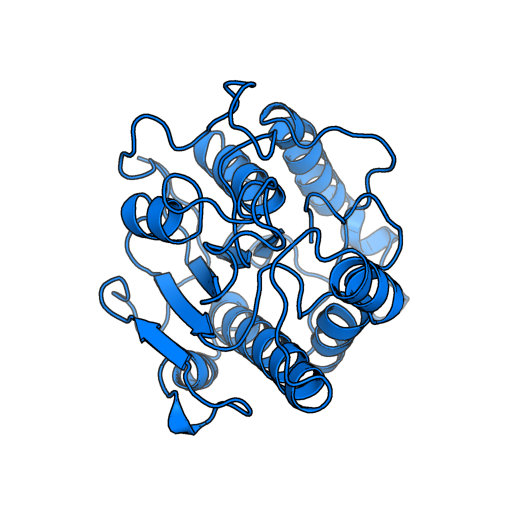1.00 84.81 111 TRP A CA 1
ATOM 813 C C . TRP A 1 111 ? 20.389 12.373 -0.709 1.00 84.81 111 TRP A C 1
ATOM 815 O O . TRP A 1 111 ? 21.190 12.946 0.030 1.00 84.81 111 TRP A O 1
ATOM 825 N N . ILE A 1 112 ? 19.087 12.309 -0.444 1.00 84.56 112 ILE A N 1
ATOM 826 C CA . ILE A 1 112 ? 18.475 12.844 0.760 1.00 84.56 112 ILE A CA 1
ATOM 827 C C . ILE A 1 112 ? 18.284 11.691 1.739 1.00 84.56 112 ILE A C 1
ATOM 829 O O . ILE A 1 112 ? 17.542 10.742 1.487 1.00 84.56 112 ILE A O 1
ATOM 833 N N . ASN A 1 113 ? 18.976 11.789 2.873 1.00 85.19 113 ASN A N 1
ATOM 834 C CA . ASN A 1 113 ? 18.859 10.821 3.952 1.00 85.19 113 ASN A CA 1
ATOM 835 C C . ASN A 1 113 ? 17.553 11.054 4.723 1.00 85.19 113 ASN A C 1
ATOM 837 O O . ASN A 1 113 ? 17.517 11.841 5.668 1.00 85.19 113 ASN A O 1
ATOM 841 N N . ASP A 1 114 ? 16.491 10.398 4.269 1.00 89.31 114 ASP A N 1
ATOM 842 C CA . ASP A 1 114 ? 15.150 10.459 4.844 1.00 89.31 114 ASP A CA 1
ATOM 843 C C . ASP A 1 114 ? 14.539 9.051 4.860 1.00 89.31 114 ASP A C 1
ATOM 845 O O . ASP A 1 114 ? 13.725 8.669 4.010 1.00 89.31 114 ASP A O 1
ATOM 849 N N . TYR A 1 115 ? 15.026 8.260 5.814 1.00 92.75 115 TYR A N 1
ATOM 850 C CA . TYR A 1 115 ? 14.714 6.847 5.988 1.00 92.75 115 TYR A CA 1
ATOM 851 C C . TYR A 1 115 ? 14.162 6.597 7.387 1.00 92.75 115 TYR A C 1
ATOM 853 O O . TYR A 1 115 ? 14.645 7.158 8.370 1.00 92.75 115 TYR A O 1
ATOM 861 N N . VAL A 1 116 ? 13.176 5.710 7.490 1.00 94.31 116 VAL A N 1
ATOM 862 C CA . VAL A 1 116 ? 12.555 5.332 8.772 1.00 94.31 116 VAL A CA 1
ATOM 863 C C . VAL A 1 116 ? 12.882 3.898 9.169 1.00 94.31 116 VAL A C 1
ATOM 865 O O . VAL A 1 116 ? 12.632 3.505 10.306 1.00 94.31 116 VAL A O 1
ATOM 868 N N . LEU A 1 117 ? 13.461 3.125 8.246 1.00 95.00 117 LEU A N 1
ATOM 869 C CA . LEU A 1 117 ? 13.908 1.750 8.457 1.00 95.00 117 LEU A CA 1
ATOM 870 C C . LEU A 1 117 ? 15.432 1.614 8.305 1.00 95.00 117 LEU A C 1
ATOM 872 O O . LEU A 1 117 ? 15.916 0.548 7.933 1.00 95.00 117 LEU A O 1
ATOM 876 N N . ASP A 1 118 ? 16.201 2.680 8.538 1.00 91.06 118 ASP A N 1
ATOM 877 C CA . ASP A 1 118 ? 17.669 2.642 8.515 1.00 91.06 118 ASP A CA 1
ATOM 878 C C . ASP A 1 118 ? 18.258 2.987 9.900 1.00 91.06 118 ASP A C 1
ATOM 880 O O . ASP A 1 118 ? 17.973 4.069 10.420 1.00 91.06 118 ASP A O 1
ATOM 884 N N . PRO A 1 119 ? 19.061 2.107 10.536 1.00 90.75 119 PRO A N 1
ATOM 885 C CA . PRO A 1 119 ? 19.400 0.742 10.116 1.00 90.75 119 PRO A CA 1
ATOM 886 C C . PRO A 1 119 ? 18.187 -0.212 10.104 1.00 90.75 119 PRO A C 1
ATOM 888 O O . PRO A 1 119 ? 17.269 -0.036 10.912 1.00 90.75 119 PRO A O 1
ATOM 891 N N . PRO A 1 120 ? 18.193 -1.252 9.242 1.00 89.81 120 PRO A N 1
ATOM 892 C CA . PRO A 1 120 ? 17.074 -2.179 9.082 1.00 89.81 120 PRO A CA 1
ATOM 893 C C . PRO A 1 120 ? 16.944 -3.095 10.299 1.00 89.81 120 PRO A C 1
ATOM 895 O O . PRO A 1 120 ? 17.583 -4.143 10.395 1.00 89.81 120 PRO A O 1
ATOM 898 N N . ASN A 1 121 ? 16.102 -2.681 11.239 1.00 93.56 121 ASN A N 1
ATOM 899 C CA . ASN A 1 121 ? 15.757 -3.432 12.438 1.00 93.56 121 ASN A CA 1
ATOM 900 C C . ASN A 1 121 ? 14.269 -3.769 12.447 1.00 93.56 121 ASN A C 1
ATOM 902 O O . ASN A 1 121 ? 13.461 -3.127 11.774 1.00 93.56 121 ASN A O 1
ATOM 906 N N . LEU A 1 122 ? 13.900 -4.755 13.267 1.00 95.75 122 LEU A N 1
ATOM 907 C CA . LEU A 1 122 ? 12.492 -4.987 13.559 1.00 95.75 122 LEU A CA 1
ATOM 908 C C . LEU A 1 122 ? 11.873 -3.723 14.157 1.00 95.75 122 LEU A C 1
ATOM 910 O O . LEU A 1 122 ? 12.395 -3.164 15.124 1.00 95.75 122 LEU A O 1
ATOM 914 N N . VAL A 1 123 ? 10.741 -3.304 13.598 1.00 96.25 123 VAL A N 1
ATOM 915 C CA . VAL A 1 123 ? 9.979 -2.170 14.125 1.00 96.25 123 VAL A CA 1
ATOM 916 C C . VAL A 1 123 ? 9.505 -2.441 15.555 1.00 96.25 123 VAL A C 1
ATOM 918 O O . VAL A 1 123 ? 9.317 -3.591 15.969 1.00 96.25 123 VAL A O 1
ATOM 921 N N . ASN A 1 124 ? 9.292 -1.377 16.326 1.00 95.19 124 ASN A N 1
ATOM 922 C CA . ASN A 1 124 ? 8.833 -1.456 17.716 1.00 95.19 124 ASN A CA 1
ATOM 923 C C . ASN A 1 124 ? 7.303 -1.503 17.856 1.00 95.19 124 ASN A C 1
ATOM 925 O O . ASN A 1 124 ? 6.809 -1.359 18.967 1.00 95.19 124 ASN A O 1
ATOM 929 N N . PHE A 1 125 ? 6.554 -1.688 16.764 1.00 95.19 125 PHE A N 1
ATOM 930 C CA . PHE A 1 125 ? 5.097 -1.805 16.779 1.00 95.19 125 PHE A CA 1
ATOM 931 C C . PHE A 1 125 ? 4.621 -3.145 16.207 1.00 95.19 125 PHE A C 1
ATOM 933 O O . PHE A 1 125 ? 5.332 -3.809 15.453 1.00 95.19 125 PHE A O 1
ATOM 940 N N . SER A 1 126 ? 3.386 -3.520 16.535 1.00 94.31 126 SER A N 1
ATOM 941 C CA . SER A 1 126 ? 2.678 -4.666 15.965 1.00 94.31 126 SER A CA 1
ATOM 942 C C . SER A 1 126 ? 1.271 -4.248 15.553 1.00 94.31 126 SER A C 1
ATOM 944 O O . SER A 1 126 ? 0.507 -3.760 16.386 1.00 94.31 126 SER A O 1
ATOM 946 N N . VAL A 1 127 ? 0.953 -4.454 14.277 1.00 94.94 127 VAL A N 1
ATOM 947 C CA . VAL A 1 127 ? -0.382 -4.367 13.662 1.00 94.94 127 VAL A CA 1
ATOM 948 C C . VAL A 1 127 ? -0.460 -5.433 12.563 1.00 94.94 127 VAL A C 1
ATOM 950 O O . VAL A 1 127 ? 0.589 -5.766 12.009 1.00 94.94 127 VAL A O 1
ATOM 953 N N . PRO A 1 128 ? -1.649 -5.932 12.187 1.00 95.94 128 PRO A N 1
ATOM 954 C CA . PRO A 1 128 ? -1.799 -6.695 10.955 1.00 95.94 128 PRO A CA 1
ATOM 955 C C . PRO A 1 128 ? -1.360 -5.860 9.746 1.00 95.94 128 PRO A C 1
ATOM 957 O O . PRO A 1 128 ? -1.762 -4.695 9.616 1.00 95.94 128 PRO A O 1
ATOM 960 N N . VAL A 1 129 ? -0.557 -6.446 8.857 1.00 97.19 129 VAL A N 1
ATOM 961 C CA . VAL A 1 129 ? -0.050 -5.770 7.650 1.00 97.19 129 VAL A CA 1
ATOM 962 C C . VAL A 1 129 ? -0.424 -6.546 6.389 1.00 97.19 129 VAL A C 1
ATOM 964 O O . VAL A 1 129 ? -0.204 -7.751 6.305 1.00 97.19 129 VAL A O 1
ATOM 967 N N . LEU A 1 130 ? -0.932 -5.847 5.378 1.00 97.94 130 LEU A N 1
ATOM 968 C CA . LEU A 1 130 ? -0.891 -6.306 3.992 1.00 97.94 130 LEU A CA 1
ATOM 969 C C . LEU A 1 130 ? 0.243 -5.565 3.287 1.00 97.94 130 LEU A C 1
ATOM 971 O O . LEU A 1 130 ? 0.154 -4.362 3.048 1.00 97.94 130 LEU A O 1
ATOM 975 N N . LEU A 1 131 ? 1.314 -6.281 2.971 1.00 98.56 131 LEU A N 1
ATOM 976 C CA . LEU A 1 131 ? 2.404 -5.782 2.150 1.00 98.56 131 LEU A CA 1
ATOM 977 C C . LEU A 1 131 ? 2.181 -6.269 0.720 1.00 98.56 131 LEU A C 1
ATOM 979 O O . LEU A 1 131 ? 2.067 -7.469 0.476 1.00 98.56 131 LEU A O 1
ATOM 983 N N . MET A 1 132 ? 2.120 -5.341 -0.222 1.00 98.44 132 MET A N 1
ATOM 984 C CA . MET A 1 132 ? 2.015 -5.645 -1.644 1.00 98.44 132 MET A CA 1
ATOM 985 C C . MET A 1 132 ? 3.247 -5.097 -2.345 1.00 98.44 132 MET A C 1
ATOM 987 O O . MET A 1 132 ? 3.576 -3.931 -2.164 1.00 98.44 132 MET A O 1
ATOM 991 N N . GLY A 1 133 ? 3.935 -5.930 -3.113 1.00 98.12 133 GLY A N 1
ATOM 992 C CA . GLY A 1 133 ? 5.082 -5.559 -3.935 1.00 98.12 133 GLY A CA 1
ATOM 993 C C . GLY A 1 133 ? 4.845 -5.869 -5.407 1.00 98.12 133 GLY A C 1
ATOM 994 O O . GLY A 1 133 ? 3.862 -6.522 -5.772 1.00 98.12 133 GLY A O 1
ATOM 995 N N . THR A 1 134 ? 5.765 -5.423 -6.255 1.00 98.19 134 THR A N 1
ATOM 996 C CA . THR A 1 134 ? 5.726 -5.698 -7.695 1.00 98.19 134 THR A CA 1
ATOM 997 C C . THR A 1 134 ? 7.086 -6.147 -8.221 1.00 98.19 134 THR A C 1
ATOM 999 O O . THR A 1 134 ? 8.122 -5.708 -7.728 1.00 98.19 134 THR A O 1
ATOM 1002 N N . GLY A 1 135 ? 7.118 -7.020 -9.227 1.00 97.56 135 GLY A N 1
ATOM 1003 C CA . GLY A 1 135 ? 8.387 -7.557 -9.738 1.00 97.56 135 GLY A CA 1
ATOM 1004 C C . GLY A 1 135 ? 9.211 -6.538 -10.531 1.00 97.56 135 GLY A C 1
ATOM 1005 O O . GLY A 1 135 ? 10.440 -6.626 -10.573 1.00 97.56 135 GLY A O 1
ATOM 1006 N N . LEU A 1 136 ? 8.563 -5.539 -11.139 1.00 97.69 136 LEU A N 1
ATOM 1007 C CA . LEU A 1 136 ? 9.238 -4.572 -12.004 1.00 97.69 136 LEU A CA 1
ATOM 1008 C C . LEU A 1 136 ? 9.712 -3.304 -11.277 1.00 97.69 136 LEU A C 1
ATOM 1010 O O . LEU A 1 136 ? 10.523 -2.577 -11.844 1.00 97.69 136 LEU A O 1
ATOM 1014 N N . GLU A 1 137 ? 9.283 -3.012 -10.042 1.00 95.19 137 GLU A N 1
ATOM 1015 C CA . GLU A 1 137 ? 9.668 -1.756 -9.358 1.00 95.19 137 GLU A CA 1
ATOM 1016 C C . GLU A 1 137 ? 11.169 -1.643 -9.052 1.00 95.19 137 GLU A C 1
ATOM 1018 O O . GLU A 1 137 ? 11.698 -0.532 -8.983 1.00 95.19 137 GLU A O 1
ATOM 1023 N N . SER A 1 138 ? 11.860 -2.782 -8.930 1.00 95.44 138 SER A N 1
ATOM 1024 C CA . SER A 1 138 ? 13.319 -2.858 -8.751 1.00 95.44 138 SER A CA 1
ATOM 1025 C C . SER A 1 138 ? 14.101 -2.611 -10.040 1.00 95.44 138 SER A C 1
ATOM 1027 O O . SER A 1 138 ? 15.327 -2.490 -10.004 1.00 95.44 138 SER A O 1
ATOM 1029 N N . LEU A 1 139 ? 13.415 -2.543 -11.181 1.00 96.12 139 LEU A N 1
ATOM 1030 C CA . LEU A 1 139 ? 14.024 -2.287 -12.474 1.00 96.12 139 LEU A CA 1
ATOM 1031 C C . LEU A 1 139 ? 13.912 -0.800 -12.824 1.00 96.12 139 LEU A C 1
ATOM 1033 O O . LEU A 1 139 ? 12.872 -0.174 -12.599 1.00 96.12 139 LEU A O 1
ATOM 1037 N N . PRO A 1 140 ? 14.960 -0.217 -13.422 1.00 94.69 140 PRO A N 1
ATOM 1038 C CA . PRO A 1 140 ? 14.874 1.140 -13.922 1.00 94.69 140 PRO A CA 1
ATOM 1039 C C . PRO A 1 140 ? 13.947 1.195 -15.144 1.00 94.69 140 PRO A C 1
ATOM 1041 O O . PRO A 1 140 ? 13.942 0.292 -15.988 1.00 94.69 140 PRO A O 1
ATOM 1044 N N . GLY A 1 141 ? 13.167 2.272 -15.265 1.00 93.38 141 GLY A N 1
ATOM 1045 C CA . GLY A 1 141 ? 12.347 2.505 -16.458 1.00 93.38 141 GLY A CA 1
ATOM 1046 C C . GLY A 1 141 ? 13.195 2.796 -17.707 1.00 93.38 141 GLY A C 1
ATOM 1047 O O . GLY A 1 141 ? 12.848 2.372 -18.811 1.00 93.38 141 GLY A O 1
ATOM 1048 N N . ARG A 1 142 ? 14.359 3.440 -17.521 1.00 93.12 142 ARG A N 1
ATOM 1049 C CA . ARG A 1 142 ? 15.405 3.698 -18.531 1.00 93.12 142 ARG A CA 1
ATOM 1050 C C . ARG A 1 142 ? 16.790 3.545 -17.909 1.00 93.12 142 ARG A C 1
ATOM 1052 O O . ARG A 1 142 ? 16.944 3.812 -16.728 1.00 93.12 142 ARG A O 1
ATOM 1059 N N . GLU A 1 143 ? 17.805 3.231 -18.714 1.00 87.94 143 GLU A N 1
ATOM 1060 C CA . GLU A 1 143 ? 19.184 2.943 -18.264 1.00 87.94 143 GLU A CA 1
ATOM 1061 C C . GLU A 1 143 ? 19.790 3.979 -17.290 1.00 87.94 143 GLU A C 1
ATOM 1063 O O . GLU A 1 143 ? 20.531 3.605 -16.389 1.00 87.94 143 GLU A O 1
ATOM 1068 N N . PHE A 1 144 ? 19.450 5.266 -17.425 1.00 86.88 144 PHE A N 1
ATOM 1069 C CA . PHE A 1 144 ? 20.002 6.352 -16.596 1.00 86.88 144 PHE A CA 1
ATOM 1070 C C . PHE A 1 144 ? 19.100 6.805 -15.442 1.00 86.88 144 PHE A C 1
ATOM 1072 O O . PHE A 1 144 ? 19.468 7.717 -14.700 1.00 86.88 144 PHE A O 1
ATOM 1079 N N . LEU A 1 145 ? 17.908 6.224 -15.310 1.00 90.38 145 LEU A N 1
ATOM 1080 C CA . LEU A 1 145 ? 16.999 6.522 -14.209 1.00 90.38 145 LEU A CA 1
ATOM 1081 C C . LEU A 1 145 ? 17.165 5.467 -13.113 1.00 90.38 145 LEU A C 1
ATOM 1083 O O . LEU A 1 145 ? 17.330 4.290 -13.431 1.00 90.38 145 LEU A O 1
ATOM 1087 N N . PRO A 1 146 ? 17.111 5.847 -11.828 1.00 91.75 146 PRO A N 1
ATOM 1088 C CA . PRO A 1 146 ? 17.037 4.861 -10.761 1.00 91.75 146 PRO A CA 1
ATOM 1089 C C . PRO A 1 146 ? 15.706 4.082 -10.831 1.00 91.75 146 PRO A C 1
ATOM 1091 O O . PRO A 1 146 ? 14.719 4.592 -11.370 1.00 91.75 146 PRO A O 1
ATOM 1094 N N . PRO A 1 147 ? 15.643 2.857 -10.280 1.00 94.31 147 PRO A N 1
ATOM 1095 C CA . PRO A 1 147 ? 14.378 2.158 -10.069 1.00 94.31 147 PRO A CA 1
ATOM 1096 C C . PRO A 1 147 ? 13.421 2.964 -9.185 1.00 94.31 147 PRO A C 1
ATOM 1098 O O . PRO A 1 147 ? 13.859 3.664 -8.274 1.00 94.31 147 PRO A O 1
ATOM 1101 N N . CYS A 1 148 ? 12.113 2.824 -9.408 1.00 93.56 148 CYS A N 1
ATOM 1102 C CA . CYS A 1 148 ? 11.110 3.498 -8.573 1.00 93.56 148 CYS A CA 1
ATOM 1103 C C . CYS A 1 148 ? 10.933 2.838 -7.199 1.00 93.56 148 CYS A C 1
ATOM 1105 O O . CYS A 1 148 ? 10.593 3.522 -6.238 1.00 93.56 148 CYS A O 1
ATOM 1107 N N . GLY A 1 149 ? 11.232 1.542 -7.093 1.00 93.94 149 GLY A N 1
ATOM 1108 C CA . GLY A 1 149 ? 11.391 0.814 -5.839 1.00 93.94 149 GLY A CA 1
ATOM 1109 C C . GLY A 1 149 ? 12.788 0.198 -5.758 1.00 93.94 149 GLY A C 1
ATOM 1110 O O . GLY A 1 149 ? 12.927 -1.001 -6.006 1.00 93.94 149 GLY A O 1
ATOM 1111 N N . PRO A 1 150 ? 13.834 0.976 -5.415 1.00 93.69 150 PRO A N 1
ATOM 1112 C CA . PRO A 1 150 ? 15.198 0.469 -5.289 1.00 93.69 150 PRO A CA 1
ATOM 1113 C C . PRO A 1 150 ? 15.278 -0.748 -4.341 1.00 93.69 150 PRO A C 1
ATOM 1115 O O . PRO A 1 150 ? 14.673 -0.702 -3.269 1.00 93.69 150 PRO A O 1
ATOM 1118 N N . PRO A 1 151 ? 16.018 -1.825 -4.682 1.00 91.25 151 PRO A N 1
ATOM 1119 C CA . PRO A 1 151 ? 16.055 -3.068 -3.891 1.00 91.25 151 PRO A CA 1
ATOM 1120 C C . PRO A 1 151 ? 16.419 -2.905 -2.411 1.00 91.25 151 PRO A C 1
ATOM 1122 O O . PRO A 1 151 ? 15.999 -3.697 -1.572 1.00 91.25 151 PRO A O 1
ATOM 1125 N N . ASP A 1 152 ? 17.202 -1.881 -2.085 1.00 91.12 152 ASP A N 1
ATOM 1126 C CA . ASP A 1 152 ? 17.646 -1.565 -0.730 1.00 91.12 152 ASP A CA 1
ATOM 1127 C C . ASP A 1 152 ? 16.606 -0.783 0.086 1.00 91.12 152 ASP A C 1
ATOM 1129 O O . ASP A 1 152 ? 16.800 -0.587 1.285 1.00 91.12 152 ASP A O 1
ATOM 1133 N N . ARG A 1 153 ? 15.517 -0.325 -0.546 1.00 93.75 153 ARG A N 1
ATOM 1134 C CA . ARG A 1 153 ? 14.532 0.621 0.008 1.00 93.75 153 ARG A CA 1
ATOM 1135 C C . ARG A 1 153 ? 13.074 0.262 -0.277 1.00 93.75 153 ARG A C 1
ATOM 1137 O O . ARG A 1 153 ? 12.184 0.949 0.211 1.00 93.75 153 ARG A O 1
ATOM 1144 N N . ASN A 1 154 ? 12.814 -0.790 -1.040 1.00 95.56 154 ASN A N 1
ATOM 1145 C CA . ASN A 1 154 ? 11.470 -1.185 -1.459 1.00 95.56 154 ASN A CA 1
ATOM 1146 C C . ASN A 1 154 ? 10.796 -2.179 -0.500 1.00 95.56 154 ASN A C 1
ATOM 1148 O O . ASN A 1 154 ? 11.270 -2.380 0.624 1.00 95.56 154 ASN A O 1
ATOM 1152 N N . PHE A 1 155 ? 9.715 -2.841 -0.941 1.00 96.56 155 PHE A N 1
ATOM 1153 C CA . PHE A 1 155 ? 8.977 -3.817 -0.128 1.00 96.56 155 PHE A CA 1
ATOM 1154 C C . PHE A 1 155 ? 9.861 -4.885 0.525 1.00 96.56 155 PHE A C 1
ATOM 1156 O O . PHE A 1 155 ? 9.491 -5.357 1.592 1.00 96.56 155 PHE A O 1
ATOM 1163 N N . ASN A 1 156 ? 11.025 -5.252 -0.024 1.00 95.81 156 ASN A N 1
ATOM 1164 C CA . ASN A 1 156 ? 11.925 -6.213 0.623 1.00 95.81 156 ASN A CA 1
ATOM 1165 C C . ASN A 1 156 ? 12.473 -5.677 1.953 1.00 95.81 156 ASN A C 1
ATOM 1167 O O . ASN A 1 156 ? 12.550 -6.418 2.938 1.00 95.81 156 ASN A O 1
ATOM 1171 N N . LYS A 1 157 ? 12.802 -4.379 2.011 1.00 96.44 157 LYS A N 1
ATOM 1172 C CA . LYS A 1 157 ? 13.225 -3.705 3.247 1.00 96.44 157 LYS A CA 1
ATOM 1173 C C . LYS A 1 157 ? 12.081 -3.645 4.257 1.00 96.44 157 LYS A C 1
ATOM 1175 O O . LYS A 1 157 ? 12.272 -3.967 5.427 1.00 96.44 157 LYS A O 1
ATOM 1180 N N . PHE A 1 158 ? 10.876 -3.290 3.809 1.00 97.50 158 PHE A N 1
ATOM 1181 C CA . PHE A 1 158 ? 9.696 -3.304 4.679 1.00 97.50 158 PHE A CA 1
ATOM 1182 C C . PHE A 1 158 ? 9.420 -4.718 5.189 1.00 97.50 158 PHE A C 1
ATOM 1184 O O . PHE A 1 158 ? 9.273 -4.916 6.392 1.00 97.50 158 PHE A O 1
ATOM 1191 N N . PHE A 1 159 ? 9.438 -5.717 4.305 1.00 97.19 159 PHE A N 1
ATOM 1192 C CA . PHE A 1 159 ? 9.226 -7.113 4.654 1.00 97.19 159 PHE A CA 1
ATOM 1193 C C . PHE A 1 159 ? 10.211 -7.572 5.722 1.00 97.19 159 PHE A C 1
ATOM 1195 O O . PHE A 1 159 ? 9.784 -8.223 6.670 1.00 97.19 159 PHE A O 1
ATOM 1202 N N . SER A 1 160 ? 11.501 -7.233 5.627 1.00 96.50 160 SER A N 1
ATOM 1203 C CA . SER A 1 160 ? 12.500 -7.645 6.621 1.00 96.50 160 SER A CA 1
ATOM 1204 C C . SER A 1 160 ? 12.288 -6.976 7.986 1.00 96.50 160 SER A C 1
ATOM 1206 O O . SER A 1 160 ? 12.402 -7.657 9.008 1.00 96.50 160 SER A O 1
ATOM 1208 N N . CYS A 1 161 ? 11.883 -5.703 8.005 1.00 97.00 161 CYS A N 1
ATOM 1209 C CA . CYS A 1 161 ? 11.716 -4.899 9.221 1.00 97.00 161 CYS A CA 1
ATOM 1210 C C . CYS A 1 161 ? 10.351 -5.072 9.913 1.00 97.00 161 CYS A C 1
ATOM 1212 O O . CYS A 1 161 ? 10.242 -4.856 11.120 1.00 97.00 161 CYS A O 1
ATOM 1214 N N . MET A 1 162 ? 9.292 -5.452 9.190 1.00 96.00 162 MET A N 1
ATOM 1215 C CA . MET A 1 162 ? 7.961 -5.631 9.786 1.00 96.00 162 MET A CA 1
ATOM 1216 C C . MET A 1 162 ? 7.921 -6.825 10.743 1.00 96.00 162 MET A C 1
ATOM 1218 O O . MET A 1 162 ? 8.570 -7.853 10.523 1.00 96.00 162 MET A O 1
ATOM 1222 N N . ARG A 1 163 ? 7.118 -6.719 11.803 1.00 94.62 163 ARG A N 1
ATOM 1223 C CA . ARG A 1 163 ? 6.835 -7.857 12.682 1.00 94.62 163 ARG A CA 1
ATOM 1224 C C . ARG A 1 163 ? 5.949 -8.894 11.985 1.00 94.62 163 ARG A C 1
ATOM 1226 O O . ARG A 1 163 ? 5.364 -8.605 10.942 1.00 94.62 163 ARG A O 1
ATOM 1233 N N . PRO A 1 164 ? 5.888 -10.123 12.520 1.00 91.56 164 PRO A N 1
ATOM 1234 C CA . PRO A 1 164 ? 4.903 -11.094 12.073 1.00 91.56 164 PRO A CA 1
ATOM 1235 C C . PRO A 1 164 ? 3.454 -10.602 12.256 1.00 91.56 164 PRO A C 1
ATOM 1237 O O . PRO A 1 164 ? 3.220 -9.613 12.942 1.00 91.56 164 PRO A O 1
ATOM 1240 N N . ASP A 1 165 ? 2.508 -11.354 11.695 1.00 92.75 165 ASP A N 1
ATOM 1241 C CA . ASP A 1 165 ? 1.118 -10.976 11.391 1.00 92.75 165 ASP A CA 1
ATOM 1242 C C . ASP A 1 165 ? 0.965 -10.166 10.086 1.00 92.75 165 ASP A C 1
ATOM 1244 O O . ASP A 1 165 ? 0.278 -9.147 10.009 1.00 92.75 165 ASP A O 1
ATOM 1248 N N . MET A 1 166 ? 1.657 -10.624 9.034 1.00 95.19 166 MET A N 1
ATOM 1249 C CA . MET A 1 166 ? 1.717 -9.945 7.738 1.00 95.19 166 MET A CA 1
ATOM 1250 C C . MET A 1 166 ? 1.412 -10.880 6.567 1.00 95.19 166 MET A C 1
ATOM 1252 O O . MET A 1 166 ? 2.051 -11.923 6.414 1.00 95.19 166 MET A O 1
ATOM 1256 N N . TYR A 1 167 ? 0.500 -10.444 5.700 1.00 96.62 167 TYR A N 1
ATOM 1257 C CA . TYR A 1 167 ? 0.273 -11.004 4.369 1.00 96.62 167 TYR A CA 1
ATOM 1258 C C . TYR A 1 167 ? 1.225 -10.322 3.391 1.00 96.62 167 TYR A C 1
ATOM 1260 O O . TYR A 1 167 ? 1.261 -9.092 3.340 1.00 96.62 167 TYR A O 1
ATOM 1268 N N . PHE A 1 168 ? 1.985 -11.098 2.617 1.00 97.69 168 PHE A N 1
ATOM 1269 C CA . PHE A 1 168 ? 2.850 -10.556 1.572 1.00 97.69 168 PHE A CA 1
ATOM 1270 C C . PHE A 1 168 ? 2.484 -11.139 0.205 1.00 97.69 168 PHE A C 1
ATOM 1272 O O . PHE A 1 168 ? 2.516 -12.356 0.005 1.00 97.69 168 PHE A O 1
ATOM 1279 N N . LEU A 1 169 ? 2.136 -10.238 -0.714 1.00 98.44 169 LEU A N 1
ATOM 1280 C CA . LEU A 1 169 ? 1.803 -10.514 -2.107 1.00 98.44 169 LEU A CA 1
ATOM 1281 C C . LEU A 1 169 ? 2.764 -9.754 -3.018 1.00 98.44 169 LEU A C 1
ATOM 1283 O O . LEU A 1 169 ? 2.969 -8.558 -2.830 1.00 98.44 169 LEU A O 1
ATOM 1287 N N . GLU A 1 170 ? 3.308 -10.408 -4.034 1.00 98.25 170 GLU A N 1
ATOM 1288 C CA . GLU A 1 170 ? 4.187 -9.776 -5.018 1.00 98.25 170 GLU A CA 1
ATOM 1289 C C . GLU A 1 170 ? 3.728 -10.132 -6.434 1.00 98.25 170 GLU A C 1
ATOM 1291 O O . GLU A 1 170 ? 3.777 -11.293 -6.839 1.00 98.25 170 GLU A O 1
ATOM 1296 N N . ALA A 1 171 ? 3.261 -9.132 -7.184 1.00 98.31 171 ALA A N 1
ATOM 1297 C CA . ALA A 1 171 ? 2.788 -9.294 -8.557 1.00 98.31 171 ALA A CA 1
ATOM 1298 C C . ALA A 1 171 ? 3.966 -9.137 -9.537 1.00 98.31 171 ALA A C 1
ATOM 1300 O O . ALA A 1 171 ? 4.421 -8.021 -9.801 1.00 98.31 171 ALA A O 1
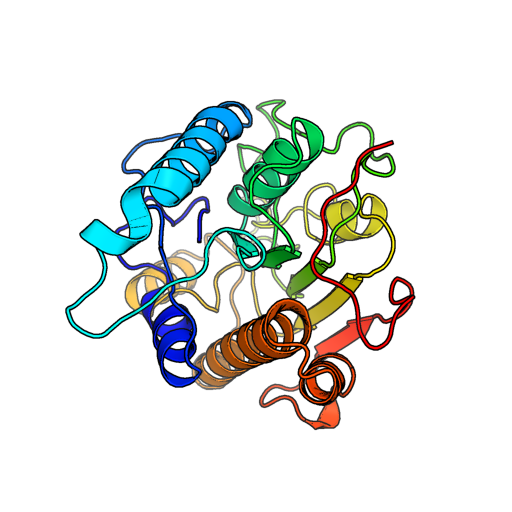ATOM 1301 N N . LEU A 1 172 ? 4.499 -10.252 -10.045 1.00 98.12 172 LEU A N 1
ATOM 1302 C CA . LEU A 1 172 ? 5.823 -10.281 -10.684 1.00 98.12 172 LEU A CA 1
ATOM 1303 C C . LEU A 1 172 ? 5.876 -9.576 -12.050 1.00 98.12 172 LEU A C 1
ATOM 1305 O O . LEU A 1 172 ? 6.908 -9.010 -12.404 1.00 98.12 172 LEU A O 1
ATOM 1309 N N . ASP A 1 173 ? 4.768 -9.571 -12.790 1.00 98.00 173 ASP A N 1
ATOM 1310 C CA . ASP A 1 173 ? 4.697 -9.016 -14.153 1.00 98.00 173 ASP A CA 1
ATOM 1311 C C . ASP A 1 173 ? 4.282 -7.535 -14.202 1.00 98.00 173 ASP A C 1
ATOM 1313 O O . ASP A 1 173 ? 4.083 -6.965 -15.280 1.00 98.00 173 ASP A O 1
ATOM 1317 N N . PHE A 1 174 ? 4.142 -6.907 -13.035 1.00 98.38 174 PHE A N 1
ATOM 1318 C CA . PHE A 1 174 ? 3.675 -5.534 -12.882 1.00 98.38 174 PHE A CA 1
ATOM 1319 C C . PHE A 1 174 ? 4.740 -4.669 -12.221 1.00 98.38 174 PHE A C 1
ATOM 1321 O O . PHE A 1 174 ? 5.707 -5.162 -11.636 1.00 98.38 174 PHE A O 1
ATOM 1328 N N . GLY A 1 175 ? 4.582 -3.361 -12.364 1.00 97.31 175 GLY A N 1
ATOM 1329 C CA . GLY A 1 175 ? 5.469 -2.343 -11.838 1.00 97.31 175 GLY A CA 1
ATOM 1330 C C . GLY A 1 175 ? 4.818 -1.431 -10.818 1.00 97.31 175 GLY A C 1
ATOM 1331 O O . GLY A 1 175 ? 3.605 -1.434 -10.599 1.00 97.31 175 GLY A O 1
ATOM 1332 N N . HIS A 1 176 ? 5.686 -0.603 -10.243 1.00 95.81 176 HIS A N 1
ATOM 1333 C CA . HIS A 1 176 ? 5.447 0.280 -9.100 1.00 95.81 176 HIS A CA 1
ATOM 1334 C C . HIS A 1 176 ? 4.123 1.049 -9.153 1.00 95.81 176 HIS A C 1
ATOM 1336 O O . HIS A 1 176 ? 3.474 1.251 -8.138 1.00 95.81 176 HIS A O 1
ATOM 1342 N N . ALA A 1 177 ? 3.722 1.473 -10.350 1.00 94.25 177 ALA A N 1
ATOM 1343 C CA . ALA A 1 177 ? 2.602 2.375 -10.575 1.00 94.25 177 ALA A CA 1
ATOM 1344 C C . ALA A 1 177 ? 1.565 1.826 -11.571 1.00 94.25 177 ALA A C 1
ATOM 1346 O O . ALA A 1 177 ? 0.721 2.580 -12.050 1.00 94.25 177 ALA A O 1
ATOM 1347 N N . ASP A 1 178 ? 1.594 0.525 -11.885 1.00 96.94 178 ASP A N 1
ATOM 1348 C CA . ASP A 1 178 ? 0.661 -0.071 -12.858 1.00 96.94 178 ASP A CA 1
ATOM 1349 C C . ASP A 1 178 ? -0.803 -0.052 -12.397 1.00 96.94 178 ASP A C 1
ATOM 1351 O O . ASP A 1 178 ? -1.703 -0.252 -13.205 1.00 96.94 178 ASP A O 1
ATOM 1355 N N . PHE A 1 179 ? -1.058 0.234 -11.119 1.00 94.69 179 PHE A N 1
ATOM 1356 C CA . PHE A 1 179 ? -2.405 0.324 -10.560 1.00 94.69 179 PHE A CA 1
ATOM 1357 C C . PHE A 1 179 ? -2.968 1.757 -10.496 1.00 94.69 179 PHE A C 1
ATOM 1359 O O . PHE A 1 179 ? -4.109 1.934 -10.068 1.00 94.69 179 PHE A O 1
ATOM 1366 N N . LEU A 1 180 ? -2.166 2.775 -10.844 1.00 93.75 180 LEU A N 1
ATOM 1367 C CA . LEU A 1 180 ? -2.632 4.166 -10.899 1.00 93.75 180 LEU A CA 1
ATOM 1368 C C . LEU A 1 180 ? -3.661 4.337 -12.011 1.00 93.75 180 LEU A C 1
ATOM 1370 O O . LEU A 1 180 ? -3.633 3.569 -12.963 1.00 93.75 180 LEU A O 1
ATOM 1374 N N . ASP A 1 181 ? -4.504 5.364 -11.925 1.00 93.12 181 ASP A N 1
ATOM 1375 C CA . ASP A 1 181 ? -5.496 5.684 -12.959 1.00 93.12 181 ASP A CA 1
ATOM 1376 C C . ASP A 1 181 ? -4.847 5.938 -14.338 1.00 93.12 181 ASP A C 1
ATOM 1378 O O . ASP A 1 181 ? -3.682 6.338 -14.436 1.00 93.12 181 ASP A O 1
ATOM 1382 N N . ASP A 1 182 ? -5.621 5.720 -15.407 1.00 93.31 182 ASP A N 1
ATOM 1383 C CA . ASP A 1 182 ? -5.130 5.641 -16.792 1.00 93.31 182 ASP A CA 1
ATOM 1384 C C . ASP A 1 182 ? -4.245 6.820 -17.210 1.00 93.31 182 ASP A C 1
ATOM 1386 O O . ASP A 1 182 ? -3.156 6.599 -17.724 1.00 93.31 182 ASP A O 1
ATOM 1390 N N . GLU A 1 183 ? -4.641 8.065 -16.934 1.00 91.19 183 GLU A N 1
ATOM 1391 C CA . GLU A 1 183 ? -3.870 9.249 -17.348 1.00 91.19 183 GLU A CA 1
ATOM 1392 C C . GLU A 1 183 ? -2.466 9.300 -16.712 1.00 91.19 183 GLU A C 1
ATOM 1394 O O . GLU A 1 183 ? -1.470 9.641 -17.367 1.00 91.19 183 GLU A O 1
ATOM 1399 N N . LEU A 1 184 ? -2.362 8.932 -15.429 1.00 90.12 184 LEU A N 1
ATOM 1400 C CA . LEU A 1 184 ? -1.079 8.873 -14.726 1.00 90.12 184 LEU A CA 1
ATOM 1401 C C . LEU A 1 184 ? -0.246 7.693 -15.208 1.00 90.12 184 LEU A C 1
ATOM 1403 O O . LEU A 1 184 ? 0.956 7.841 -15.451 1.00 90.12 184 LEU A O 1
ATOM 1407 N N . TRP A 1 185 ? -0.878 6.533 -15.362 1.00 94.56 185 TRP A N 1
ATOM 1408 C CA . TRP A 1 185 ? -0.201 5.344 -15.846 1.00 94.56 185 TRP A CA 1
ATOM 1409 C C . TRP A 1 185 ? 0.323 5.528 -17.274 1.00 94.56 185 TRP A C 1
ATOM 1411 O O . TRP A 1 185 ? 1.489 5.235 -17.527 1.00 94.56 185 TRP A O 1
ATOM 1421 N N . GLU A 1 186 ? -0.474 6.078 -18.191 1.00 94.25 186 GLU A N 1
ATOM 1422 C CA . GLU A 1 186 ? -0.068 6.353 -19.574 1.00 94.25 186 GLU A CA 1
ATOM 1423 C C . GLU A 1 186 ? 1.131 7.302 -19.617 1.00 94.25 186 GLU A C 1
ATOM 1425 O O . GLU A 1 186 ? 2.094 7.069 -20.352 1.00 94.25 186 GLU A O 1
ATOM 1430 N N . THR A 1 187 ? 1.130 8.333 -18.770 1.00 92.12 187 THR A N 1
ATOM 1431 C CA . THR A 1 187 ? 2.269 9.249 -18.638 1.00 92.12 187 THR A CA 1
ATOM 1432 C C . THR A 1 187 ? 3.535 8.504 -18.204 1.00 92.12 187 THR A C 1
ATOM 1434 O O . THR A 1 187 ? 4.613 8.724 -18.766 1.00 92.12 187 THR A O 1
ATOM 1437 N N . LEU A 1 188 ? 3.432 7.593 -17.235 1.00 91.94 188 LEU A N 1
ATOM 1438 C CA . LEU A 1 188 ? 4.552 6.770 -16.768 1.00 91.94 188 LEU A CA 1
ATOM 1439 C C . LEU A 1 188 ? 5.016 5.760 -17.819 1.00 91.94 188 LEU A C 1
ATOM 1441 O O . LEU A 1 188 ? 6.219 5.611 -18.026 1.00 91.94 188 LEU A O 1
ATOM 1445 N N . TYR A 1 189 ? 4.079 5.126 -18.518 1.00 94.38 189 TYR A N 1
ATOM 1446 C CA . TYR A 1 189 ? 4.333 4.166 -19.584 1.00 94.38 189 TYR A CA 1
ATOM 1447 C C . TYR A 1 189 ? 5.080 4.816 -20.759 1.00 94.38 189 TYR A C 1
ATOM 1449 O O . TYR A 1 189 ? 6.096 4.292 -21.218 1.00 94.38 189 TYR A O 1
ATOM 1457 N N . LEU A 1 190 ? 4.641 5.999 -21.202 1.00 94.50 190 LEU A N 1
ATOM 1458 C CA . LEU A 1 190 ? 5.262 6.739 -22.307 1.00 94.50 190 LEU A CA 1
ATOM 1459 C C . LEU A 1 190 ? 6.599 7.378 -21.913 1.00 94.50 190 LEU A C 1
ATOM 1461 O O . LEU A 1 190 ? 7.571 7.334 -22.674 1.00 94.50 190 LEU A O 1
ATOM 1465 N N . SER A 1 191 ? 6.675 7.977 -20.722 1.00 93.44 191 SER A N 1
ATOM 1466 C CA . SER A 1 191 ? 7.921 8.574 -20.227 1.00 93.44 191 SER A CA 1
ATOM 1467 C C . SER A 1 191 ? 8.957 7.516 -19.849 1.00 93.44 191 SER A C 1
ATOM 1469 O O . SER A 1 191 ? 10.155 7.791 -19.919 1.00 93.44 191 SER A O 1
ATOM 1471 N N . GLN A 1 192 ? 8.521 6.299 -19.512 1.00 93.69 192 GLN A N 1
ATOM 1472 C CA . GLN A 1 192 ? 9.342 5.241 -18.920 1.00 93.69 192 GLN A CA 1
ATOM 1473 C C . GLN A 1 192 ? 10.068 5.732 -17.659 1.00 93.69 192 GLN A C 1
ATOM 1475 O O . GLN A 1 192 ? 11.233 5.403 -17.433 1.00 93.69 192 GLN A O 1
ATOM 1480 N N . PHE A 1 193 ? 9.408 6.582 -16.868 1.00 90.75 193 PHE A N 1
ATOM 1481 C CA . PHE A 1 193 ? 9.967 7.078 -15.612 1.00 90.75 193 PHE A CA 1
ATOM 1482 C C . PHE A 1 193 ? 10.124 5.936 -14.599 1.00 90.75 193 PHE A C 1
ATOM 1484 O O . PHE A 1 193 ? 11.206 5.732 -14.056 1.00 90.75 193 PHE A O 1
ATOM 1491 N N . CYS A 1 194 ? 9.071 5.131 -14.441 1.00 93.06 194 CYS A N 1
ATOM 1492 C CA . CYS A 1 194 ? 9.115 3.838 -13.766 1.00 93.06 194 CYS A CA 1
ATOM 1493 C C . CYS A 1 194 ? 9.018 2.711 -14.793 1.00 93.06 194 CYS A C 1
ATOM 1495 O O . CYS A 1 194 ? 8.425 2.883 -15.860 1.00 93.06 194 CYS A O 1
ATOM 1497 N N . LYS A 1 195 ? 9.562 1.536 -14.465 1.00 97.00 195 LYS A N 1
ATOM 1498 C CA . LYS A 1 195 ? 9.274 0.329 -15.236 1.00 97.00 195 LYS A CA 1
ATOM 1499 C C . LYS A 1 195 ? 7.808 -0.062 -15.017 1.00 97.00 195 LYS A C 1
ATOM 1501 O O . LYS A 1 195 ? 7.365 -0.184 -13.878 1.00 97.00 195 LYS A O 1
ATOM 1506 N N . THR A 1 196 ? 7.087 -0.249 -16.113 1.00 97.12 196 THR A N 1
ATOM 1507 C CA . THR A 1 196 ? 5.676 -0.650 -16.164 1.00 97.12 196 THR A CA 1
ATOM 1508 C C . THR A 1 196 ? 5.534 -1.976 -16.901 1.00 97.12 196 THR A C 1
ATOM 1510 O O . THR A 1 196 ? 6.448 -2.400 -17.628 1.00 97.12 196 THR A O 1
ATOM 1513 N N . THR A 1 197 ? 4.394 -2.636 -16.719 1.00 97.12 197 THR A N 1
ATOM 1514 C CA . THR A 1 197 ? 4.038 -3.813 -17.503 1.00 97.12 197 THR A CA 1
ATOM 1515 C C . THR A 1 197 ? 3.949 -3.471 -18.987 1.00 97.12 197 THR A C 1
ATOM 1517 O O . THR A 1 197 ? 3.527 -2.385 -19.391 1.00 97.12 197 THR A O 1
ATOM 1520 N N . THR A 1 198 ? 4.346 -4.424 -19.824 1.00 94.94 198 THR A N 1
ATOM 1521 C CA . THR A 1 198 ? 4.135 -4.343 -21.274 1.00 94.94 198 THR A CA 1
ATOM 1522 C C . THR A 1 198 ? 2.786 -4.924 -21.696 1.00 94.94 198 THR A C 1
ATOM 1524 O O . THR A 1 198 ? 2.375 -4.730 -22.838 1.00 94.94 198 THR A O 1
ATOM 1527 N N . ASP A 1 199 ? 2.095 -5.635 -20.798 1.00 95.62 199 ASP A N 1
ATOM 1528 C CA . ASP A 1 199 ? 0.745 -6.140 -21.039 1.00 95.62 199 ASP A CA 1
ATOM 1529 C C . ASP A 1 199 ? -0.298 -5.088 -20.643 1.00 95.62 199 ASP A C 1
ATOM 1531 O O . ASP A 1 199 ? -0.865 -5.094 -19.550 1.00 95.62 199 ASP A O 1
ATOM 1535 N N . VAL A 1 200 ? -0.550 -4.160 -21.566 1.00 93.25 200 VAL A N 1
ATOM 1536 C CA . VAL A 1 200 ? -1.507 -3.061 -21.368 1.00 93.25 200 VAL A CA 1
ATOM 1537 C C . VAL A 1 200 ? -2.924 -3.578 -21.098 1.00 93.25 200 VAL A C 1
ATOM 1539 O O . VAL A 1 200 ? -3.651 -2.988 -20.304 1.00 93.25 200 VAL A O 1
ATOM 1542 N N . ASN A 1 201 ? -3.313 -4.700 -21.710 1.00 92.69 201 ASN A N 1
ATOM 1543 C CA . ASN A 1 201 ? -4.633 -5.296 -21.491 1.00 92.69 201 ASN A CA 1
ATOM 1544 C C . ASN A 1 201 ? -4.697 -6.026 -20.141 1.00 92.69 201 ASN A C 1
ATOM 1546 O O . ASN A 1 201 ? -5.735 -6.020 -19.480 1.00 92.69 201 ASN A O 1
ATOM 1550 N N . GLY A 1 202 ? -3.583 -6.631 -19.725 1.00 94.44 202 GLY A N 1
ATOM 1551 C CA . GLY A 1 202 ? -3.410 -7.293 -18.434 1.00 94.44 202 GLY A CA 1
ATOM 1552 C C . GLY A 1 202 ? -3.474 -6.351 -17.234 1.00 94.44 202 GLY A C 1
ATOM 1553 O O . GLY A 1 202 ? -3.860 -6.768 -16.142 1.00 94.44 202 GLY A O 1
ATOM 1554 N N . ARG A 1 203 ? -3.146 -5.068 -17.429 1.00 96.56 203 ARG A N 1
ATOM 1555 C CA . ARG A 1 203 ? -3.116 -4.051 -16.368 1.00 96.56 203 ARG A CA 1
ATOM 1556 C C . ARG A 1 203 ? -4.420 -3.949 -15.574 1.00 96.56 203 ARG A C 1
ATOM 1558 O O . ARG A 1 203 ? -4.361 -3.861 -14.350 1.00 96.56 203 ARG A O 1
ATOM 1565 N N . GLN A 1 204 ? -5.584 -3.982 -16.227 1.00 96.56 204 GLN A N 1
ATOM 1566 C CA . GLN A 1 204 ? -6.858 -3.865 -15.506 1.00 96.56 204 GLN A CA 1
ATOM 1567 C C . GLN A 1 204 ? -7.042 -5.006 -14.496 1.00 96.56 204 GLN A C 1
ATOM 1569 O O . GLN A 1 204 ? -7.479 -4.771 -13.374 1.00 96.56 204 GLN A O 1
ATOM 1574 N N . TYR A 1 205 ? -6.616 -6.223 -14.839 1.00 97.81 205 TYR A N 1
ATOM 1575 C CA . TYR A 1 205 ? -6.671 -7.349 -13.909 1.00 97.81 205 TYR A CA 1
ATOM 1576 C C . TYR A 1 205 ? -5.749 -7.153 -12.701 1.00 97.81 205 TYR A C 1
ATOM 1578 O O . TYR A 1 205 ? -6.065 -7.641 -11.618 1.00 97.81 205 TYR A O 1
ATOM 1586 N N . TYR A 1 206 ? -4.637 -6.423 -12.838 1.00 97.94 206 TYR A N 1
ATOM 1587 C CA . TYR A 1 206 ? -3.798 -6.061 -11.692 1.00 97.94 206 TYR A CA 1
ATOM 1588 C C . TYR A 1 206 ? -4.478 -5.047 -10.771 1.00 97.94 206 TYR A C 1
ATOM 1590 O O . TYR A 1 206 ? -4.402 -5.195 -9.550 1.00 97.94 206 TYR A O 1
ATOM 1598 N N . ILE A 1 207 ? -5.198 -4.069 -11.328 1.00 97.56 207 ILE A N 1
ATOM 1599 C CA . ILE A 1 207 ? -6.024 -3.144 -10.537 1.00 97.56 207 ILE A CA 1
ATOM 1600 C C . ILE A 1 207 ? -7.098 -3.927 -9.776 1.00 97.56 207 ILE A C 1
ATOM 1602 O O . ILE A 1 207 ? -7.242 -3.747 -8.566 1.00 97.56 207 ILE A O 1
ATOM 1606 N N . ASP A 1 208 ? -7.791 -4.848 -10.451 1.00 97.31 208 ASP A N 1
ATOM 1607 C CA . ASP A 1 208 ? -8.826 -5.691 -9.845 1.00 97.31 208 ASP A CA 1
ATOM 1608 C C . ASP A 1 208 ? -8.243 -6.614 -8.761 1.00 97.31 208 ASP A C 1
ATOM 1610 O O . ASP A 1 208 ? -8.824 -6.766 -7.684 1.00 97.31 208 ASP A O 1
ATOM 1614 N N . PHE A 1 209 ? -7.064 -7.194 -9.006 1.00 98.06 209 PHE A N 1
ATOM 1615 C CA . PHE A 1 209 ? -6.320 -7.979 -8.021 1.00 98.06 209 PHE A CA 1
ATOM 1616 C C . PHE A 1 209 ? -5.983 -7.149 -6.779 1.00 98.06 209 PHE A C 1
ATOM 1618 O O . PHE A 1 209 ? -6.260 -7.591 -5.662 1.00 98.06 209 PHE A O 1
ATOM 1625 N N . ALA A 1 210 ? -5.409 -5.956 -6.963 1.00 98.06 210 ALA A N 1
ATOM 1626 C CA . ALA A 1 210 ? -5.033 -5.072 -5.867 1.00 98.06 210 ALA A CA 1
ATOM 1627 C C . ALA A 1 210 ? -6.261 -4.639 -5.057 1.00 98.06 210 ALA A C 1
ATOM 1629 O O . ALA A 1 210 ? -6.256 -4.737 -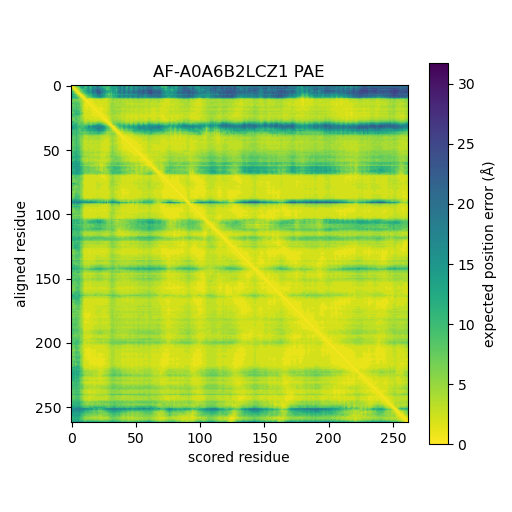3.829 1.00 98.06 210 ALA A O 1
ATOM 1630 N N . ALA A 1 211 ? -7.340 -4.249 -5.738 1.00 97.31 211 ALA A N 1
ATOM 1631 C CA . ALA A 1 211 ? -8.610 -3.897 -5.117 1.00 97.31 211 ALA A CA 1
ATOM 1632 C C . ALA A 1 211 ? -9.183 -5.068 -4.304 1.00 97.31 211 ALA A C 1
ATOM 1634 O O . ALA A 1 211 ? -9.545 -4.896 -3.140 1.00 97.31 211 ALA A O 1
ATOM 1635 N N . GLY A 1 212 ? -9.204 -6.271 -4.885 1.00 97.62 212 GLY A N 1
ATOM 1636 C CA . GLY A 1 212 ? -9.681 -7.483 -4.226 1.00 97.62 212 GLY A CA 1
ATOM 1637 C C . GLY A 1 212 ? -8.843 -7.865 -3.006 1.00 97.62 212 GLY A C 1
ATOM 1638 O O . GLY A 1 212 ? -9.405 -8.192 -1.963 1.00 97.62 212 GLY A O 1
ATOM 1639 N N . ALA A 1 213 ? -7.513 -7.772 -3.091 1.00 98.06 213 ALA A N 1
ATOM 1640 C CA . ALA A 1 213 ? -6.617 -8.072 -1.973 1.00 98.06 213 ALA A CA 1
ATOM 1641 C C . ALA A 1 213 ? -6.803 -7.078 -0.816 1.00 98.06 213 ALA A C 1
ATOM 1643 O O . ALA A 1 213 ? -6.948 -7.471 0.343 1.00 98.06 213 ALA A O 1
ATOM 1644 N N . ILE A 1 214 ? -6.879 -5.786 -1.132 1.00 97.81 214 ILE A N 1
ATOM 1645 C CA . ILE A 1 214 ? -7.153 -4.724 -0.160 1.00 97.81 214 ILE A CA 1
ATOM 1646 C C . ILE A 1 214 ? -8.508 -4.945 0.518 1.00 97.81 214 ILE A C 1
ATOM 1648 O O . ILE A 1 214 ? -8.593 -4.904 1.747 1.00 97.81 214 ILE A O 1
ATOM 1652 N N . THR A 1 215 ? -9.560 -5.217 -0.256 1.00 97.50 215 THR A N 1
ATOM 1653 C CA . THR A 1 215 ? -10.900 -5.499 0.274 1.00 97.50 215 THR A CA 1
ATOM 1654 C C . THR A 1 215 ? -10.890 -6.729 1.170 1.00 97.50 215 THR A C 1
ATOM 1656 O O . THR A 1 215 ? -11.375 -6.664 2.298 1.00 97.50 215 THR A O 1
ATOM 1659 N N . ALA A 1 216 ? -10.319 -7.840 0.700 1.00 97.00 216 ALA A N 1
ATOM 1660 C CA . ALA A 1 216 ? -10.251 -9.094 1.440 1.00 97.00 216 ALA A CA 1
ATOM 1661 C C . ALA A 1 216 ? -9.536 -8.922 2.785 1.00 97.00 216 ALA A C 1
ATOM 1663 O O . ALA A 1 216 ? -10.002 -9.452 3.798 1.00 97.00 216 ALA A O 1
ATOM 1664 N N . PHE A 1 217 ? -8.456 -8.138 2.805 1.00 96.81 217 PHE A N 1
ATOM 1665 C CA . PHE A 1 217 ? -7.740 -7.786 4.022 1.00 96.81 217 PHE A CA 1
ATOM 1666 C C . PHE A 1 217 ? -8.588 -6.924 4.961 1.00 96.81 217 PHE A C 1
ATOM 1668 O O . PHE A 1 217 ? -8.759 -7.284 6.121 1.00 96.81 217 PHE A O 1
ATOM 1675 N N . ILE A 1 218 ? -9.174 -5.821 4.485 1.00 95.88 218 ILE A N 1
ATOM 1676 C CA . ILE A 1 218 ? -9.987 -4.934 5.336 1.00 95.88 218 ILE A CA 1
ATOM 1677 C C . ILE A 1 218 ? -11.193 -5.687 5.910 1.00 95.88 218 ILE A C 1
ATOM 1679 O O . ILE A 1 218 ? -11.434 -5.627 7.112 1.00 95.88 218 ILE A O 1
ATOM 1683 N N . VAL A 1 219 ? -11.929 -6.429 5.083 1.00 95.00 219 VAL A N 1
ATOM 1684 C CA . VAL A 1 219 ? -13.093 -7.216 5.519 1.00 95.00 219 VAL A CA 1
ATOM 1685 C C . VAL A 1 219 ? -12.678 -8.302 6.515 1.00 95.00 219 VAL A C 1
ATOM 1687 O O . VAL A 1 219 ? -13.329 -8.482 7.544 1.00 95.00 219 VAL A O 1
ATOM 1690 N N . GLY A 1 220 ? -11.562 -8.982 6.261 1.00 94.50 220 GLY A N 1
ATOM 1691 C CA . GLY A 1 220 ? -11.079 -10.044 7.135 1.00 94.50 220 GLY A CA 1
ATOM 1692 C C . GLY A 1 220 ? -10.623 -9.535 8.497 1.00 94.50 220 GLY A C 1
ATOM 1693 O O . GLY A 1 220 ? -11.031 -10.077 9.523 1.00 94.50 220 GLY A O 1
ATOM 1694 N N . ILE A 1 221 ? -9.822 -8.469 8.508 1.00 93.00 221 ILE A N 1
ATOM 1695 C CA . ILE A 1 221 ? -9.245 -7.899 9.728 1.00 93.00 221 ILE A CA 1
ATOM 1696 C C . ILE A 1 221 ? -10.272 -7.076 10.507 1.00 93.00 221 ILE A C 1
ATOM 1698 O O . ILE A 1 221 ? -10.452 -7.277 11.702 1.00 93.00 221 ILE A O 1
ATOM 1702 N N . VAL A 1 222 ? -10.943 -6.129 9.853 1.00 91.06 222 VAL A N 1
ATOM 1703 C CA . VAL A 1 222 ? -11.779 -5.134 10.540 1.00 91.06 222 VAL A CA 1
ATOM 1704 C C . VAL A 1 222 ? -13.181 -5.665 10.811 1.00 91.06 222 VAL A C 1
ATOM 1706 O O . VAL A 1 222 ? -13.701 -5.486 11.908 1.00 91.06 222 VAL A O 1
ATOM 1709 N N . GLN A 1 223 ? -13.797 -6.341 9.837 1.00 88.25 223 GLN A N 1
ATOM 1710 C CA . GLN A 1 223 ? -15.152 -6.885 10.004 1.00 88.25 223 GLN A CA 1
ATOM 1711 C C . GLN A 1 223 ? -15.147 -8.282 10.651 1.00 88.25 223 GLN A C 1
ATOM 1713 O O . GLN A 1 223 ? -16.211 -8.840 10.913 1.00 88.25 223 GLN A O 1
ATOM 1718 N N . GLY A 1 224 ? -13.964 -8.855 10.910 1.00 89.44 224 GLY A N 1
ATOM 1719 C CA . GLY A 1 224 ? -13.800 -10.170 11.534 1.00 89.44 224 GLY A CA 1
ATOM 1720 C C . GLY A 1 224 ? -14.218 -11.343 10.643 1.00 89.44 224 GLY A C 1
ATOM 1721 O O . GLY A 1 224 ? -14.450 -12.444 11.143 1.00 89.44 224 GLY A O 1
ATOM 1722 N N . ASN A 1 225 ? -14.341 -11.134 9.328 1.00 92.00 225 ASN A N 1
ATOM 1723 C CA . ASN A 1 225 ? -14.715 -12.187 8.388 1.00 92.00 225 ASN A CA 1
ATOM 1724 C C . ASN A 1 225 ? -13.471 -12.924 7.871 1.00 92.00 225 ASN A C 1
ATOM 1726 O O . ASN A 1 225 ? -13.066 -12.770 6.723 1.00 92.00 225 ASN A O 1
ATOM 1730 N N . CYS A 1 226 ? -12.861 -13.741 8.730 1.00 91.56 226 CYS A N 1
ATOM 1731 C CA . CYS A 1 226 ? -11.578 -14.399 8.466 1.00 91.56 226 CYS A CA 1
ATOM 1732 C C . CYS A 1 226 ? -11.538 -15.214 7.158 1.00 91.56 226 CYS A C 1
ATOM 1734 O O . CYS A 1 226 ? -10.471 -15.376 6.576 1.00 91.56 226 CYS A O 1
ATOM 1736 N N . ALA A 1 227 ? -12.683 -15.715 6.679 1.00 92.19 227 ALA A N 1
ATOM 1737 C CA . ALA A 1 227 ? -12.760 -16.488 5.441 1.00 92.19 227 ALA A CA 1
ATOM 1738 C C . ALA A 1 227 ? -12.281 -15.686 4.218 1.00 92.19 227 ALA A C 1
ATOM 1740 O O . ALA A 1 227 ? -11.746 -16.264 3.275 1.00 92.19 227 ALA A O 1
ATOM 1741 N N . THR A 1 228 ? -12.404 -14.353 4.228 1.00 94.00 228 THR A N 1
ATOM 1742 C CA . THR A 1 228 ? -11.888 -13.529 3.124 1.00 94.00 228 THR A CA 1
ATOM 1743 C C . THR A 1 228 ? -10.364 -13.506 3.076 1.00 94.00 228 THR A C 1
ATOM 1745 O O . THR A 1 228 ? -9.804 -13.286 2.009 1.00 94.00 228 THR A O 1
ATOM 1748 N N . LEU A 1 229 ? -9.674 -13.778 4.188 1.00 94.62 229 LEU A N 1
ATOM 1749 C CA . LEU A 1 229 ? -8.209 -13.812 4.234 1.00 94.62 229 LEU A CA 1
ATOM 1750 C C . LEU A 1 229 ? -7.634 -15.028 3.496 1.00 94.62 229 LEU A C 1
ATOM 1752 O O . LEU A 1 229 ? -6.483 -14.982 3.065 1.00 94.62 229 LEU A O 1
ATOM 1756 N N . GLU A 1 230 ? -8.433 -16.077 3.266 1.00 92.44 230 GLU A N 1
ATOM 1757 C CA . GLU A 1 230 ? -8.026 -17.226 2.446 1.00 92.44 230 GLU A CA 1
ATOM 1758 C C . GLU A 1 230 ? -7.658 -16.795 1.021 1.00 92.44 230 GLU A C 1
ATOM 1760 O O . GLU A 1 230 ? -6.678 -17.300 0.468 1.00 92.44 230 GLU A O 1
ATOM 1765 N N . TYR A 1 231 ? -8.364 -15.797 0.468 1.00 94.81 231 TYR A N 1
ATOM 1766 C CA . TYR A 1 231 ? -8.041 -15.195 -0.830 1.00 94.81 231 TYR A CA 1
ATOM 1767 C C . TYR A 1 231 ? -6.573 -14.752 -0.883 1.00 94.81 231 TYR A C 1
ATOM 1769 O O . TYR A 1 231 ? -5.853 -15.121 -1.803 1.00 94.81 231 TYR A O 1
ATOM 1777 N N . LEU A 1 232 ? -6.077 -14.077 0.161 1.00 95.94 232 LEU A N 1
ATOM 1778 C CA . LEU A 1 232 ? -4.706 -13.545 0.239 1.00 95.94 232 LEU A CA 1
ATOM 1779 C C . LEU A 1 232 ? -3.618 -14.621 0.312 1.00 95.94 232 LEU A C 1
ATOM 1781 O O . LEU A 1 232 ? -2.433 -14.306 0.258 1.00 95.94 232 LEU A O 1
ATOM 1785 N N . THR A 1 233 ? -3.996 -15.885 0.472 1.00 94.00 233 THR A N 1
ATOM 1786 C CA . THR A 1 233 ? -3.050 -17.004 0.564 1.00 94.00 233 THR A CA 1
ATOM 1787 C C . THR A 1 233 ? -3.179 -17.990 -0.590 1.00 94.00 233 THR A C 1
ATOM 1789 O O . THR A 1 233 ? -2.376 -18.916 -0.699 1.00 94.00 233 THR A O 1
ATOM 1792 N N . ASN A 1 234 ? -4.152 -17.783 -1.481 1.00 93.94 234 ASN A N 1
ATOM 1793 C CA . ASN A 1 234 ? -4.468 -18.706 -2.557 1.00 93.94 234 ASN A CA 1
ATOM 1794 C C . ASN A 1 234 ? -4.262 -18.061 -3.931 1.00 93.94 234 ASN A C 1
ATOM 1796 O O . ASN A 1 234 ? -5.200 -17.558 -4.554 1.00 93.94 234 ASN A O 1
ATOM 1800 N N . ALA A 1 235 ? -3.031 -18.164 -4.437 1.00 94.25 235 ALA A N 1
ATOM 1801 C CA . ALA A 1 235 ? -2.649 -17.597 -5.728 1.00 94.25 235 ALA A CA 1
ATOM 1802 C C . ALA A 1 235 ? -3.504 -18.081 -6.912 1.00 94.25 235 ALA A C 1
ATOM 1804 O O . ALA A 1 235 ? -3.653 -17.360 -7.893 1.00 94.25 235 ALA A O 1
ATOM 1805 N N . ALA A 1 236 ? -4.115 -19.268 -6.818 1.00 93.69 236 ALA A N 1
ATOM 1806 C CA . ALA A 1 236 ? -4.970 -19.808 -7.876 1.00 93.69 236 ALA A CA 1
ATOM 1807 C C . ALA A 1 236 ? -6.293 -19.038 -8.051 1.00 93.69 236 ALA A C 1
ATOM 1809 O O . ALA A 1 236 ? -6.994 -19.251 -9.037 1.00 93.69 236 ALA A O 1
ATOM 1810 N N . THR A 1 237 ? -6.650 -18.177 -7.095 1.00 94.94 237 THR A N 1
ATOM 1811 C CA . THR A 1 237 ? -7.873 -17.360 -7.141 1.00 94.94 237 THR A CA 1
ATOM 1812 C C . THR A 1 237 ? -7.651 -15.966 -7.719 1.00 94.94 237 THR A C 1
ATOM 1814 O O . THR A 1 237 ? -8.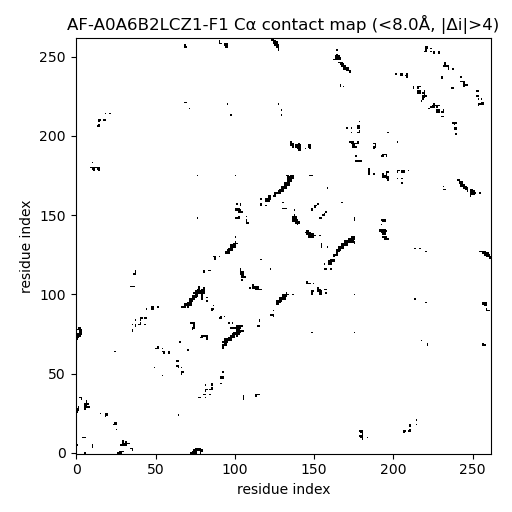620 -15.243 -7.942 1.00 94.94 237 THR A O 1
ATOM 1817 N N . PHE A 1 238 ? -6.400 -15.575 -7.964 1.00 97.44 238 PHE A N 1
ATOM 1818 C CA . PHE A 1 238 ? -6.084 -14.237 -8.443 1.00 97.44 238 PHE A CA 1
ATOM 1819 C C . PHE A 1 238 ? -6.412 -14.074 -9.932 1.00 97.44 238 PHE A C 1
ATOM 1821 O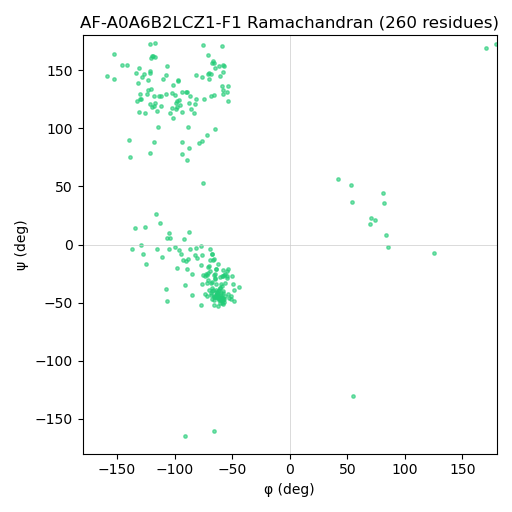 O . PHE A 1 238 ? -6.208 -15.004 -10.714 1.00 97.44 238 PHE A O 1
ATOM 1828 N N . PRO A 1 239 ? -6.882 -12.885 -10.355 1.00 97.00 239 PRO A N 1
ATOM 1829 C CA . PRO A 1 239 ? -7.198 -12.612 -11.756 1.00 97.00 239 PRO A CA 1
ATOM 1830 C C . PRO A 1 239 ? -5.948 -12.362 -12.619 1.00 97.00 239 PRO A C 1
ATOM 1832 O O . PRO A 1 239 ? -6.073 -12.146 -13.820 1.00 97.00 239 PRO A O 1
ATOM 1835 N N . ILE A 1 240 ? -4.751 -12.392 -12.021 1.00 97.06 240 ILE A N 1
ATOM 1836 C CA . ILE A 1 240 ? -3.463 -12.212 -12.695 1.00 97.06 240 ILE A CA 1
ATOM 1837 C C . ILE A 1 240 ? -2.556 -13.433 -12.497 1.00 97.06 240 ILE A C 1
ATOM 1839 O O . ILE A 1 240 ? -2.628 -14.091 -11.454 1.00 97.06 240 ILE A O 1
ATOM 1843 N N . PRO A 1 241 ? -1.680 -13.741 -13.470 1.00 93.62 241 PRO A N 1
ATOM 1844 C CA . PRO A 1 241 ? -0.666 -14.774 -13.309 1.00 93.62 241 PRO A CA 1
ATOM 1845 C C . PRO A 1 241 ? 0.493 -14.299 -12.414 1.00 93.62 241 PRO A C 1
ATOM 1847 O O . PRO A 1 241 ? 0.603 -13.122 -12.078 1.00 93.62 241 PRO A O 1
ATOM 1850 N N . ASN A 1 242 ? 1.385 -15.233 -12.067 1.00 95.75 242 ASN A N 1
ATOM 1851 C CA . ASN A 1 242 ? 2.703 -14.955 -11.483 1.00 95.75 242 ASN A CA 1
ATOM 1852 C C . ASN A 1 242 ? 2.677 -14.047 -10.241 1.00 95.75 242 ASN A C 1
ATOM 1854 O O . ASN A 1 242 ? 3.425 -13.075 -10.143 1.00 95.75 242 ASN A O 1
ATOM 1858 N N . VAL A 1 243 ? 1.835 -14.390 -9.266 1.00 97.94 243 VAL A N 1
ATOM 1859 C CA . VAL A 1 243 ? 1.870 -13.761 -7.943 1.00 97.94 243 VAL A CA 1
ATOM 1860 C C . VAL A 1 243 ? 2.632 -14.654 -6.979 1.00 97.94 243 VAL A C 1
ATOM 1862 O O . VAL A 1 243 ? 2.258 -15.806 -6.748 1.00 97.94 243 VAL A O 1
ATOM 1865 N N . ASN A 1 244 ? 3.688 -14.112 -6.391 1.00 97.38 244 ASN A N 1
ATOM 1866 C CA . ASN A 1 244 ? 4.364 -14.737 -5.270 1.00 97.38 244 ASN A CA 1
ATOM 1867 C C . ASN A 1 244 ? 3.589 -14.419 -3.981 1.00 97.38 244 ASN A C 1
ATOM 1869 O O . ASN A 1 244 ? 3.314 -13.260 -3.669 1.00 97.38 244 ASN A O 1
ATOM 1873 N N . VAL A 1 245 ? 3.212 -15.466 -3.251 1.00 97.12 245 VAL A N 1
ATOM 1874 C CA . VAL A 1 245 ? 2.512 -15.376 -1.967 1.00 97.12 245 VAL A CA 1
ATOM 1875 C C . VAL A 1 245 ? 3.461 -15.870 -0.893 1.00 97.12 245 VAL A C 1
ATOM 1877 O O . VAL A 1 245 ? 3.870 -17.033 -0.900 1.00 97.12 245 VAL A O 1
ATOM 1880 N N . ASN A 1 246 ? 3.788 -15.006 0.061 1.00 94.38 246 ASN A N 1
ATOM 1881 C CA . ASN A 1 246 ? 4.689 -15.349 1.147 1.00 94.38 246 ASN A CA 1
ATOM 1882 C C . ASN A 1 246 ? 3.950 -15.309 2.486 1.00 94.38 246 ASN A C 1
ATOM 1884 O O . ASN A 1 246 ? 3.522 -14.261 2.968 1.00 94.38 246 ASN A O 1
ATOM 1888 N N . THR A 1 247 ? 3.847 -16.483 3.101 1.00 90.38 247 THR A N 1
ATOM 1889 C CA . THR A 1 247 ? 3.137 -16.707 4.364 1.00 90.38 247 THR A CA 1
ATOM 1890 C C . THR A 1 247 ? 4.075 -16.861 5.562 1.00 90.38 247 THR A C 1
ATOM 1892 O O . THR A 1 247 ? 3.619 -17.130 6.668 1.00 90.38 247 THR A O 1
ATOM 1895 N N . THR A 1 248 ? 5.388 -16.665 5.395 1.00 92.38 248 THR A N 1
ATOM 1896 C CA . THR A 1 248 ? 6.385 -16.912 6.462 1.00 92.38 248 THR A CA 1
ATOM 1897 C C . THR A 1 248 ? 6.234 -16.000 7.681 1.00 92.38 248 THR A C 1
ATOM 1899 O O . THR A 1 248 ? 6.699 -16.345 8.765 1.00 92.38 248 THR A O 1
ATOM 1902 N N . LYS A 1 249 ? 5.578 -14.846 7.517 1.00 90.88 249 LYS A N 1
ATOM 1903 C CA . LYS A 1 249 ? 5.257 -13.906 8.597 1.00 90.88 249 LYS A CA 1
ATOM 1904 C C . LYS A 1 249 ? 3.784 -13.950 9.011 1.00 90.88 249 LYS A C 1
ATOM 1906 O O . LYS A 1 249 ? 3.378 -13.121 9.817 1.00 90.88 249 LYS A O 1
ATOM 1911 N N . LEU A 1 250 ? 2.993 -14.915 8.540 1.00 89.62 250 LEU A N 1
ATOM 1912 C CA . LEU A 1 250 ? 1.642 -15.144 9.052 1.00 89.62 250 LEU A CA 1
ATOM 1913 C C . LEU A 1 250 ? 1.704 -15.986 10.326 1.00 89.62 250 LEU A C 1
ATOM 1915 O O . LEU A 1 250 ? 2.203 -17.108 10.315 1.00 89.62 250 LEU A O 1
ATOM 1919 N N . ILE A 1 251 ? 1.190 -15.433 11.425 1.00 82.31 251 ILE A N 1
ATOM 1920 C CA . ILE A 1 251 ? 1.073 -16.150 12.705 1.00 82.31 251 ILE A CA 1
ATOM 1921 C C . ILE A 1 251 ? -0.383 -16.498 13.003 1.00 82.31 251 ILE A C 1
ATOM 1923 O O . ILE A 1 251 ? -0.661 -17.589 13.495 1.00 82.31 251 ILE A O 1
ATOM 1927 N N . ASN A 1 252 ? -1.312 -15.597 12.680 1.00 74.50 252 ASN A N 1
ATOM 1928 C CA . ASN A 1 252 ? -2.733 -15.772 12.941 1.00 74.50 252 ASN A CA 1
ATOM 1929 C C . ASN A 1 252 ? -3.494 -15.898 11.622 1.00 74.50 252 ASN A C 1
ATOM 1931 O O . ASN A 1 252 ? -3.407 -15.025 10.762 1.00 74.50 252 ASN A O 1
ATOM 1935 N N . SER A 1 253 ? -4.297 -16.953 11.484 1.00 73.62 253 SER A N 1
ATOM 1936 C CA . SER A 1 253 ? -5.237 -17.079 10.361 1.00 73.62 253 SER A CA 1
ATOM 1937 C C . SER A 1 253 ? -6.396 -16.082 10.451 1.00 73.62 253 SER A C 1
ATOM 1939 O O . SER A 1 253 ? -7.050 -15.811 9.451 1.00 73.62 253 SER A O 1
ATOM 1941 N N . CYS A 1 254 ? -6.644 -15.520 11.640 1.00 85.25 254 CYS A N 1
ATOM 1942 C CA . CYS A 1 254 ? -7.581 -14.424 11.843 1.00 85.25 254 CYS A CA 1
ATOM 1943 C C . CYS A 1 254 ? -7.022 -13.403 12.845 1.00 85.25 254 CYS A C 1
ATOM 1945 O O . CYS A 1 254 ? -7.191 -13.568 14.057 1.00 85.25 254 CYS A O 1
ATOM 1947 N N . PRO A 1 255 ? -6.292 -12.390 12.360 1.00 86.56 255 PRO A N 1
ATOM 1948 C CA . PRO A 1 255 ? -5.686 -11.371 13.206 1.00 86.56 255 PRO A CA 1
ATOM 1949 C C . PRO A 1 255 ? -6.724 -10.421 13.801 1.00 86.56 255 PRO A C 1
ATOM 1951 O O . PRO A 1 255 ? -7.701 -10.061 13.145 1.00 86.56 255 PRO A O 1
ATOM 1954 N N . THR A 1 256 ? -6.467 -9.937 15.016 1.00 86.38 256 THR A N 1
ATOM 1955 C CA . THR A 1 256 ? -7.296 -8.898 15.642 1.00 86.38 256 THR A CA 1
ATOM 1956 C C . THR A 1 256 ? -6.759 -7.505 15.285 1.00 86.38 256 THR A C 1
ATOM 1958 O O . THR A 1 256 ? -5.566 -7.259 15.483 1.00 86.38 256 THR A O 1
ATOM 1961 N N . PRO A 1 257 ? -7.608 -6.559 14.841 1.00 88.69 257 PRO A N 1
ATOM 1962 C CA . PRO A 1 257 ? -7.211 -5.185 14.536 1.00 88.69 257 PRO A CA 1
ATOM 1963 C C . PRO A 1 257 ? -6.754 -4.458 15.810 1.00 88.69 257 PRO A C 1
ATOM 1965 O O . PRO A 1 257 ? -7.564 -3.977 16.605 1.00 88.69 257 PRO A O 1
ATOM 1968 N N . LYS A 1 258 ? -5.440 -4.372 16.034 1.00 90.94 258 LYS A N 1
ATOM 1969 C CA . LYS A 1 258 ? -4.847 -3.727 17.214 1.00 90.94 258 LYS A CA 1
ATOM 1970 C C . LYS A 1 258 ? -3.454 -3.196 16.898 1.00 90.94 258 LYS A C 1
ATOM 1972 O O . LYS A 1 258 ? -2.685 -3.867 16.226 1.00 90.94 258 LYS A O 1
ATOM 1977 N N . CYS A 1 259 ? -3.128 -2.032 17.461 1.00 92.75 259 CYS A N 1
ATOM 1978 C CA . CYS A 1 259 ? -1.758 -1.530 17.542 1.00 92.75 259 CYS A CA 1
ATOM 1979 C C . CYS A 1 259 ? -1.195 -1.733 18.950 1.00 92.75 259 CYS A C 1
ATOM 1981 O O . CYS A 1 259 ? -1.834 -1.368 19.942 1.00 92.75 259 CYS A O 1
ATOM 1983 N N . THR A 1 260 ? 0.003 -2.302 19.039 1.00 92.88 260 THR A N 1
ATOM 1984 C CA . THR A 1 260 ? 0.819 -2.344 20.262 1.00 92.88 260 THR A CA 1
ATOM 1985 C C . THR A 1 260 ? 2.234 -1.887 19.960 1.00 92.88 260 THR A C 1
ATOM 1987 O O . THR A 1 260 ? 2.700 -2.081 18.841 1.00 92.88 260 THR A O 1
ATOM 1990 N N . ARG A 1 261 ? 2.920 -1.323 20.956 1.00 92.50 261 ARG A N 1
ATOM 1991 C CA . ARG A 1 261 ? 4.341 -0.972 20.887 1.00 92.50 261 ARG A CA 1
ATOM 1992 C C . ARG A 1 261 ? 5.096 -1.583 22.063 1.00 92.50 261 ARG A C 1
A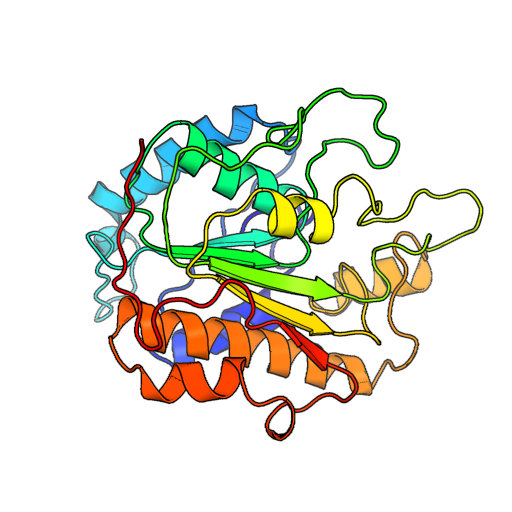TOM 1994 O O . ARG A 1 261 ? 4.500 -1.735 23.130 1.00 92.50 261 ARG A O 1
ATOM 2001 N N . ASP A 1 262 ? 6.349 -1.948 21.816 1.00 86.81 262 ASP A N 1
ATOM 2002 C CA . ASP A 1 262 ? 7.291 -2.486 22.808 1.00 86.81 262 ASP A CA 1
ATOM 2003 C C . ASP A 1 262 ? 7.907 -1.384 23.684 1.00 86.81 262 ASP A C 1
ATOM 2005 O O . ASP A 1 262 ? 8.134 -0.264 23.163 1.00 86.81 262 ASP A O 1
#

Organism: NCBI:txid1963864